Protein AF-0000000083069873 (afdb_homodimer)

Foldseek 3Di:
DPPPPVPPPPPPPPPPPPCVVVPPPQDDDAAEDEDAAQAKDKDKDFDPDQFFAKKFKWWDQPHDIDGAWIAHGPPSDIGGDPPNPDPQWDWDDDGTMIMIMGGRDDQSPFGKMWMWGDDPNDTRIYIYGYGHDHPPPD/DPPPPVPPPPPPPPPPPPCVVVPPPQDDDAAEDEDAAQAKDKDKDFAPDQFFAKKFKWWDQPHDIGGAWIAHGPPSDIGGDPPNPDPQWDWDDDGTMIMIMGGRDDQSPFGKMWMWGDDPNDTRIYIYGYGHDHPPPD

Radius of gyration: 26.71 Å; Cα contacts (8 Å, |Δi|>4): 578; chains: 2; bounding box: 130×57×74 Å

Secondary structure (DSSP, 8-state):
------------------------TTEEEPEEEEE-TT--EEEEEE--SSS---EEEEEEETTEEEEEEEEETTTTEEEEPTT--STTEEEEE-SSEEEEEE-S--GGG-EEEEEEEEETTEEEEEEEEEEE------/------------------------TTEEEPEEEEE-TT--EEEEEE--SSS---EEEEEEETTEEEEEEEEETTTTEEEEPTT--STTEEEEE-SSEEEEEESS--GGG-EEEEEEEEETTEEEEEEEEEEE------

Sequence (276 aa):
SINLHWKLKKALLLFGLCVSGWISASVSQTQTVKVQPGENVMLQCSNRSSYQTYSFWSRLNKTQSSCISSLYDSENNVLFCDGFENDKYEVKTNISTIFLTINKVDVSDSGLYFCGIHVAGHAILTAIDLIVEGKDLSSINLHWKLKKALLLFGLCVSGWISASVSQTQTVKVQPGENVMLQCSNRSSYQTYSFWSRLNKTQSSCISSLYDSENNVLFCDGFENDKYEVKTNISTIFLTINKVDVSDSGLYFCGIHVAGHAILTAIDLIVEGKDLS

Organism: Echeneis naucrates (NCBI:txid173247)

Solvent-accessible surface area (backbone atoms only — not comparable to full-atom values): 15675 Å² total; per-residue (Å²): 139,81,80,74,79,74,79,77,78,77,76,78,72,75,73,71,75,70,71,72,64,74,74,57,90,47,55,35,69,48,43,78,47,78,46,45,59,61,40,68,46,76,47,79,36,78,46,92,46,99,52,60,44,44,31,36,37,33,36,34,42,92,50,37,22,34,30,36,34,19,34,45,39,92,60,81,43,72,47,56,28,87,94,38,76,49,89,42,48,46,76,50,69,56,67,52,37,41,36,42,34,38,47,51,33,41,60,85,67,28,31,41,33,33,37,34,37,54,51,96,83,30,63,42,51,39,44,35,39,36,44,38,54,66,78,74,76,121,136,84,82,71,82,75,80,78,77,75,74,78,76,74,73,71,76,69,72,71,65,72,74,56,89,49,57,36,70,50,44,79,47,77,48,46,59,61,39,67,46,76,47,78,36,79,44,92,46,100,52,60,44,45,30,34,37,32,37,34,43,92,50,37,22,33,32,37,34,18,34,46,40,92,60,82,42,72,46,58,28,87,92,39,76,49,88,43,50,46,77,49,70,55,64,53,36,41,35,42,34,37,46,51,35,42,57,83,68,29,30,40,34,35,36,35,39,54,51,96,84,31,63,42,50,39,44,35,38,36,44,38,54,66,78,73,77,123

Nearest PDB structures (foldseek):
  3bdb-assembly2_C  TM=7.969E-01  e=2.959E-08  unclassified
  2qte-assembly2_D  TM=8.112E-01  e=4.605E-08  unclassified
  2qqq-assembly2_D  TM=8.283E-01  e=8.938E-08  unclassified
  6lhf-assembly1_G  TM=8.455E-01  e=5.341E-06  Gallus gallus
  8dtr-assembly1_A  TM=7.061E-01  e=2.331E-06  Homo sapiens

pLDDT: mean 81.82, std 22.0, range [28.95, 98.69]

InterPro domains:
  IPR003599 Immunoglobulin domain subtype [SM00409] (30-133)
  IPR007110 Immunoglobulin-like domain [PS50835] (25-126)
  IPR013106 Immunoglobulin V-set domain [PF07686] (31-118)
  IPR013783 Immunoglobulin-like fold [G3DSA:2.60.40.10] (27-131)
  IPR036179 Immunoglobulin-like domain superfamily [SSF48726] (28-132)
  IPR052051 T cell receptor complex component [PTHR19433] (25-117)

Structure (mmCIF, N/CA/C/O backbone):
data_AF-0000000083069873-model_v1
#
loop_
_entity.id
_entity.type
_entity.pdbx_description
1 polymer 'Ig-like domain-containing protein'
#
loop_
_atom_site.group_PDB
_atom_site.id
_atom_site.type_symbol
_atom_site.label_atom_id
_atom_site.label_alt_id
_atom_site.label_comp_id
_atom_site.label_asym_id
_atom_site.label_entity_id
_atom_site.label_seq_id
_atom_site.pdbx_PDB_ins_code
_atom_site.Cartn_x
_atom_site.Cartn_y
_atom_site.Cartn_z
_atom_site.occupancy
_atom_site.B_iso_or_equiv
_atom_site.auth_seq_id
_atom_site.auth_comp_id
_atom_site.auth_asym_id
_atom_site.auth_atom_id
_atom_site.pdbx_PDB_model_num
ATOM 1 N N . SER A 1 1 ? 64.812 -27.406 -38.469 1 28.95 1 SER A N 1
ATOM 2 C CA . SER A 1 1 ? 64.688 -27.5 -37.031 1 28.95 1 SER A CA 1
ATOM 3 C C . SER A 1 1 ? 63.688 -26.453 -36.5 1 28.95 1 SER A C 1
ATOM 5 O O . SER A 1 1 ? 64 -25.266 -36.438 1 28.95 1 SER A O 1
ATOM 7 N N . ILE A 1 2 ? 62.312 -26.578 -36.875 1 33.28 2 ILE A N 1
ATOM 8 C CA . ILE A 1 2 ? 61 -25.969 -37 1 33.28 2 ILE A CA 1
ATOM 9 C C . ILE A 1 2 ? 60.344 -25.859 -35.625 1 33.28 2 ILE A C 1
ATOM 11 O O . ILE A 1 2 ? 59.562 -26.734 -35.219 1 33.28 2 ILE A O 1
ATOM 15 N N . ASN A 1 3 ? 61.188 -25.797 -34.5 1 34.44 3 ASN A N 1
ATOM 16 C CA . ASN A 1 3 ? 60.562 -25.875 -33.219 1 34.44 3 ASN A CA 1
ATOM 17 C C . ASN A 1 3 ? 59.531 -24.75 -33.031 1 34.44 3 ASN A C 1
ATOM 19 O O . ASN A 1 3 ? 59.906 -23.578 -32.938 1 34.44 3 ASN A O 1
ATOM 23 N N . LEU A 1 4 ? 58.312 -24.828 -33.656 1 33.09 4 LEU A N 1
ATOM 24 C CA . LEU A 1 4 ? 57 -24.188 -33.656 1 33.09 4 LEU A CA 1
ATOM 25 C C . LEU A 1 4 ? 56.438 -24.141 -32.219 1 33.09 4 LEU A C 1
ATOM 27 O O . LEU A 1 4 ? 55.906 -25.141 -31.75 1 33.09 4 LEU A O 1
ATOM 31 N N . HIS A 1 5 ? 57.312 -24.016 -31.172 1 35 5 HIS A N 1
ATOM 32 C CA . HIS A 1 5 ? 56.719 -23.812 -29.844 1 35 5 HIS A CA 1
ATOM 33 C C . HIS A 1 5 ? 55.625 -22.766 -29.875 1 35 5 HIS A C 1
ATOM 35 O O . HIS A 1 5 ? 55.844 -21.625 -30.266 1 35 5 HIS A O 1
ATOM 41 N N . TRP A 1 6 ? 54.344 -23.188 -30.234 1 31.41 6 TRP A N 1
ATOM 42 C CA . TRP A 1 6 ? 53 -22.672 -30.203 1 31.41 6 TRP A CA 1
ATOM 43 C C . TRP A 1 6 ? 52.656 -22.094 -28.828 1 31.41 6 TRP A C 1
ATOM 45 O O . TRP A 1 6 ? 52.562 -22.844 -27.844 1 31.41 6 TRP A O 1
ATOM 55 N N . LYS A 1 7 ? 53.375 -21.156 -28.25 1 34.03 7 LYS A N 1
ATOM 56 C CA . LYS A 1 7 ? 52.938 -20.5 -27.016 1 34.03 7 LYS A CA 1
ATOM 57 C C . LYS A 1 7 ? 51.469 -20.094 -27.109 1 34.03 7 LYS A C 1
ATOM 59 O O . LYS A 1 7 ? 51.094 -19.281 -27.969 1 34.03 7 LYS A O 1
ATOM 64 N N . LEU A 1 8 ? 50.469 -21 -26.766 1 34.12 8 LEU A N 1
ATOM 65 C CA . LEU A 1 8 ? 49.062 -20.797 -26.5 1 34.12 8 LEU A CA 1
ATOM 66 C C . LEU A 1 8 ? 48.844 -19.688 -25.484 1 34.12 8 LEU A C 1
ATOM 68 O O . LEU A 1 8 ? 49.344 -19.766 -24.359 1 34.12 8 LEU A O 1
ATOM 72 N N . LYS A 1 9 ? 48.781 -18.406 -25.85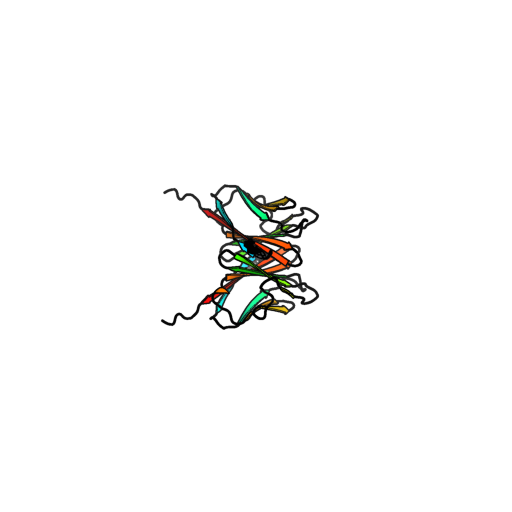9 1 37.69 9 LYS A N 1
ATOM 73 C CA . LYS A 1 9 ? 48.219 -17.328 -25.078 1 37.69 9 LYS A CA 1
ATOM 74 C C . LYS A 1 9 ? 46.875 -17.734 -24.469 1 37.69 9 LYS A C 1
ATOM 76 O O . LYS A 1 9 ? 45.969 -18.141 -25.188 1 37.69 9 LYS A O 1
ATOM 81 N N . LYS A 1 10 ? 46.75 -18.297 -23.203 1 38.03 10 LYS A N 1
ATOM 82 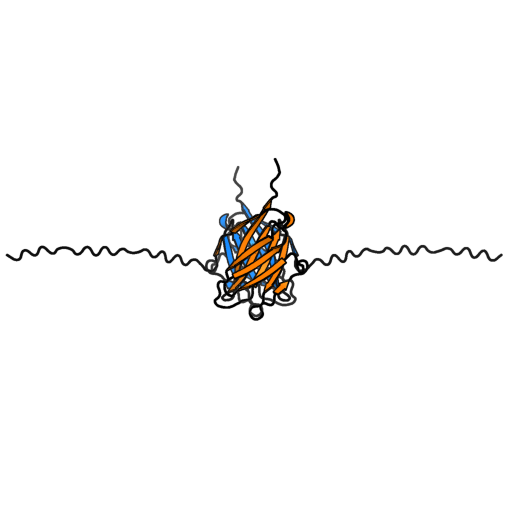C CA . LYS A 1 10 ? 45.562 -18.453 -22.391 1 38.03 10 LYS A CA 1
ATOM 83 C C . LYS A 1 10 ? 44.781 -17.141 -22.297 1 38.03 10 LYS A C 1
ATOM 85 O O . LYS A 1 10 ? 45.312 -16.141 -21.797 1 38.03 10 LYS A O 1
ATOM 90 N N . ALA A 1 11 ? 44.031 -16.672 -23.312 1 41 11 ALA A N 1
ATOM 91 C CA . ALA A 1 11 ? 43 -15.648 -23.141 1 41 11 ALA A CA 1
ATOM 92 C C . ALA A 1 11 ? 42.125 -15.953 -21.922 1 41 11 ALA A C 1
ATOM 94 O O . ALA A 1 11 ? 41.438 -16.969 -21.891 1 41 11 ALA A O 1
ATOM 95 N N . LEU A 1 12 ? 42.594 -15.672 -20.688 1 40.41 12 LEU A N 1
ATOM 96 C CA . LEU A 1 12 ? 41.719 -15.617 -19.531 1 40.41 12 LEU A CA 1
ATOM 97 C C . LEU A 1 12 ? 40.438 -14.82 -19.859 1 40.41 12 LEU A C 1
ATOM 99 O O . LEU A 1 12 ? 40.5 -13.602 -20.062 1 40.41 12 LEU A O 1
ATOM 103 N N . LEU A 1 13 ? 39.531 -15.398 -20.688 1 41.25 13 LEU A N 1
ATOM 104 C CA . LEU A 1 13 ? 38.188 -14.844 -20.781 1 41.25 13 LEU A CA 1
ATOM 105 C C . LEU A 1 13 ? 37.594 -14.656 -19.391 1 41.25 13 LEU A C 1
ATOM 107 O O . LEU A 1 13 ? 37.312 -15.633 -18.688 1 41.25 13 LEU A O 1
ATOM 111 N N . LEU A 1 14 ? 38.031 -13.664 -18.656 1 43.22 14 LEU A N 1
ATOM 112 C CA . LEU A 1 14 ? 37.25 -13.211 -17.516 1 43.22 14 LEU A CA 1
ATOM 113 C C . LEU A 1 14 ? 35.781 -13.062 -17.875 1 43.22 14 LEU A C 1
ATOM 115 O O . LEU A 1 14 ? 35.406 -12.188 -18.656 1 43.22 14 LEU A O 1
ATOM 119 N N . PHE A 1 15 ? 35.031 -14.211 -18.031 1 44.41 15 PHE A N 1
ATOM 120 C CA . PHE A 1 15 ? 33.594 -14.164 -18 1 44.41 15 PHE A CA 1
ATOM 121 C C . PHE A 1 15 ? 33.094 -13.312 -16.828 1 44.41 15 PHE A C 1
ATOM 123 O O . PHE A 1 15 ? 33.156 -13.727 -15.672 1 44.41 15 PHE A O 1
ATOM 130 N N . GLY A 1 16 ? 33.375 -12.031 -16.875 1 44.34 16 GLY A N 1
ATOM 131 C CA . GLY A 1 16 ? 32.594 -11.211 -15.961 1 44.34 16 GLY A CA 1
ATOM 132 C C . GLY A 1 16 ? 31.125 -11.586 -15.93 1 44.34 16 GLY A C 1
ATOM 133 O O . GLY A 1 16 ? 30.438 -11.492 -16.953 1 44.34 16 GLY A O 1
ATOM 134 N N . LEU A 1 17 ? 30.734 -12.625 -15.156 1 45.62 17 LEU A N 1
ATOM 135 C CA . LEU A 1 17 ? 29.328 -12.828 -14.805 1 45.62 17 LEU A CA 1
ATOM 136 C C . LEU A 1 17 ? 28.641 -11.5 -14.516 1 45.62 17 LEU A C 1
ATOM 138 O O . LEU A 1 17 ? 28.812 -10.93 -13.438 1 45.62 17 LEU A O 1
ATOM 142 N N . CYS A 1 18 ? 28.562 -10.594 -15.469 1 44.66 18 CYS A N 1
ATOM 143 C CA . CYS A 1 18 ? 27.578 -9.523 -15.289 1 44.66 18 CYS A CA 1
ATOM 144 C C . CYS A 1 18 ? 26.266 -10.078 -14.742 1 44.66 18 CYS A C 1
ATOM 146 O O . CYS A 1 18 ? 25.547 -10.773 -15.453 1 44.66 18 CYS A O 1
ATOM 148 N N . VAL A 1 19 ? 26.281 -10.625 -13.539 1 42.22 19 VAL A N 1
ATOM 149 C CA . VAL A 1 19 ? 24.969 -10.719 -12.914 1 42.22 19 VAL A CA 1
ATOM 150 C C . VAL A 1 19 ? 24.109 -9.523 -13.328 1 42.22 19 VAL A C 1
ATOM 152 O O . VAL A 1 19 ? 24.359 -8.391 -12.891 1 42.22 19 VAL A O 1
ATOM 155 N N . SER A 1 20 ? 23.922 -9.273 -14.641 1 41.25 20 SER A N 1
ATOM 156 C CA . SER A 1 20 ? 22.781 -8.406 -14.938 1 41.25 20 SER A CA 1
ATOM 157 C C . SER A 1 20 ? 21.672 -8.602 -13.922 1 41.25 20 SER A C 1
ATOM 159 O O . SER A 1 20 ? 20.906 -9.57 -14 1 41.25 20 SER A O 1
ATOM 161 N N . GLY A 1 21 ? 21.938 -8.508 -12.664 1 40 21 GLY A N 1
ATOM 162 C CA . GLY A 1 21 ? 20.828 -8.453 -11.734 1 40 21 GLY A CA 1
ATOM 163 C C . GLY A 1 21 ? 19.672 -7.609 -12.242 1 40 21 GLY A C 1
ATOM 164 O O . GLY A 1 21 ? 19.781 -6.383 -12.32 1 40 21 GLY A O 1
ATOM 165 N N . TRP A 1 22 ? 18.984 -7.945 -13.258 1 41.69 22 TRP A N 1
ATOM 166 C CA . TRP A 1 22 ? 17.719 -7.27 -13.547 1 41.69 22 TRP A CA 1
ATOM 167 C C . TRP A 1 22 ? 17.047 -6.82 -12.258 1 41.69 22 TRP A C 1
ATOM 169 O O . TRP A 1 22 ? 16.625 -7.652 -11.453 1 41.69 22 TRP A O 1
ATOM 179 N N . ILE A 1 23 ? 17.625 -5.867 -11.438 1 47.44 23 ILE A N 1
ATOM 180 C CA . ILE A 1 23 ? 16.828 -5.297 -10.359 1 47.44 23 ILE A CA 1
ATOM 181 C C . ILE A 1 23 ? 15.391 -5.09 -10.828 1 47.44 23 ILE A C 1
ATOM 183 O O . ILE A 1 23 ? 15.141 -4.344 -11.781 1 47.44 23 ILE A O 1
ATOM 187 N N . SER A 1 24 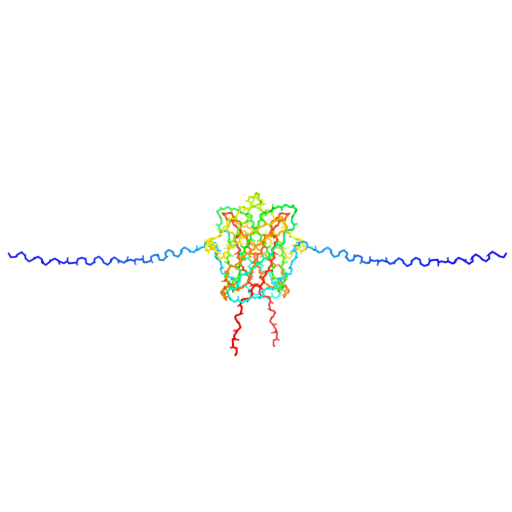? 14.516 -6.066 -10.789 1 56.19 24 SER A N 1
ATOM 188 C CA . SER A 1 24 ? 13.094 -6.035 -11.133 1 56.19 24 SER A CA 1
ATOM 189 C C . SER A 1 24 ? 12.43 -4.766 -10.609 1 56.19 24 SER A C 1
ATOM 191 O O . SER A 1 24 ? 12.516 -4.461 -9.414 1 56.19 24 SER A O 1
ATOM 193 N N . ALA A 1 25 ? 12.305 -3.678 -11.398 1 62.66 25 ALA A N 1
ATOM 194 C CA . ALA A 1 25 ? 11.656 -2.387 -11.18 1 62.66 25 ALA A CA 1
ATOM 195 C C . ALA A 1 25 ? 10.391 -2.539 -10.344 1 62.66 25 ALA A C 1
ATOM 197 O O . ALA A 1 25 ? 9.906 -1.566 -9.758 1 62.66 25 ALA A O 1
ATOM 198 N N . SER A 1 26 ? 10.023 -3.816 -9.938 1 80.38 26 SER A N 1
ATOM 199 C CA . SER A 1 26 ? 8.727 -4.027 -9.297 1 80.38 26 SER A CA 1
ATOM 200 C C . SER A 1 26 ? 8.906 -4.414 -7.828 1 80.38 26 SER A C 1
ATOM 202 O O . SER A 1 26 ? 7.93 -4.746 -7.148 1 80.38 26 SER A O 1
ATOM 204 N N . VAL A 1 27 ? 10.375 -4.277 -7.34 1 84.38 27 VAL A N 1
ATOM 205 C CA . VAL A 1 27 ? 10.641 -4.656 -5.957 1 84.38 27 VAL A CA 1
ATOM 206 C C . VAL A 1 27 ? 11.383 -3.527 -5.25 1 84.38 27 VAL A C 1
ATOM 208 O O . VAL A 1 27 ? 12.25 -2.875 -5.844 1 84.38 27 VAL A O 1
ATOM 211 N N . SER A 1 28 ? 11.008 -3.188 -4.094 1 89.44 28 SER A N 1
ATOM 212 C CA . SER A 1 28 ? 11.672 -2.178 -3.275 1 89.44 28 SER A CA 1
ATOM 213 C C . SER A 1 28 ? 11.797 -2.633 -1.824 1 89.44 28 SER A C 1
ATOM 215 O O . SER A 1 28 ? 11.008 -3.463 -1.36 1 89.44 28 SER A O 1
ATOM 217 N N . GLN A 1 29 ? 12.914 -2.168 -1.109 1 93.75 29 GLN A N 1
ATOM 218 C CA . GLN A 1 29 ? 13.102 -2.463 0.307 1 93.75 29 GLN A CA 1
ATOM 219 C C . GLN A 1 29 ? 12.547 -1.343 1.182 1 93.75 29 GLN A C 1
ATOM 221 O O . GLN A 1 29 ? 12.719 -0.162 0.871 1 93.75 29 GLN A O 1
ATOM 226 N N . THR A 1 30 ? 11.992 -1.795 2.318 1 95.19 30 THR A N 1
ATOM 227 C CA . THR A 1 30 ? 11.43 -0.822 3.246 1 95.19 30 THR A CA 1
ATOM 228 C C . THR A 1 30 ? 12.531 0.011 3.895 1 95.19 30 THR A C 1
ATOM 230 O O . THR A 1 30 ? 13.555 -0.526 4.312 1 95.19 30 THR A O 1
ATOM 233 N N . GLN A 1 31 ? 12.359 1.314 3.908 1 96.19 31 GLN A N 1
ATOM 234 C CA . GLN A 1 31 ? 13.242 2.209 4.648 1 96.19 31 GLN A CA 1
ATOM 235 C C . GLN A 1 31 ? 12.688 2.492 6.043 1 96.19 31 GLN A C 1
ATOM 237 O O . GLN A 1 31 ? 11.477 2.467 6.254 1 96.19 31 GLN A O 1
ATOM 242 N N . THR A 1 32 ? 13.594 2.684 7.043 1 97.62 32 THR A N 1
ATOM 243 C CA . THR A 1 32 ? 13.188 3.074 8.383 1 97.62 32 THR A CA 1
ATOM 244 C C . THR A 1 32 ? 13.672 4.484 8.711 1 97.62 32 THR A C 1
ATOM 246 O O . THR A 1 32 ? 14.828 4.82 8.461 1 97.62 32 THR A O 1
ATOM 249 N N . VAL A 1 33 ? 12.805 5.277 9.195 1 98.25 33 VAL A N 1
ATOM 250 C CA . VAL A 1 33 ? 13.109 6.641 9.625 1 98.25 33 VAL A CA 1
ATOM 251 C C . VAL A 1 33 ? 12.734 6.812 11.094 1 98.25 33 VAL A C 1
ATOM 253 O O . VAL A 1 33 ? 11.586 6.555 11.484 1 98.25 33 VAL A O 1
ATOM 256 N N . LYS A 1 34 ? 13.594 7.18 11.93 1 98.12 34 LYS A N 1
ATOM 257 C CA . LYS A 1 34 ? 13.367 7.414 13.352 1 98.12 34 LYS A CA 1
ATOM 258 C C . LYS A 1 34 ? 13.492 8.891 13.695 1 98.12 34 LYS A C 1
ATOM 260 O O . LYS A 1 34 ? 14.461 9.547 13.312 1 98.12 34 LYS A O 1
ATOM 265 N N . VAL A 1 35 ? 12.531 9.398 14.422 1 98.19 35 VAL A N 1
ATOM 266 C CA . VAL A 1 35 ? 12.539 10.805 14.797 1 98.19 35 VAL A CA 1
ATOM 267 C C . VAL A 1 35 ? 11.977 10.969 16.203 1 98.19 35 VAL A C 1
ATOM 269 O O . VAL A 1 35 ? 11.469 10.016 16.797 1 98.19 35 VAL A O 1
ATOM 272 N N . GLN A 1 36 ? 12.016 12.188 16.734 1 97.62 36 GLN A N 1
ATOM 273 C CA . GLN A 1 36 ? 11.453 12.523 18.031 1 97.62 36 GLN A CA 1
ATOM 274 C C . GLN A 1 36 ? 10.172 13.352 17.891 1 97.62 36 GLN A C 1
ATOM 276 O O . GLN A 1 36 ? 10 14.055 16.891 1 97.62 36 GLN A O 1
ATOM 281 N N . PRO A 1 37 ? 9.289 13.203 18.875 1 97.75 37 PRO A N 1
ATOM 282 C CA . PRO A 1 37 ? 8.102 14.055 18.828 1 97.75 37 PRO A CA 1
ATOM 283 C C . PRO A 1 37 ? 8.438 15.531 18.688 1 97.75 37 PRO A C 1
ATOM 285 O O . PRO A 1 37 ? 9.406 16.016 19.281 1 97.75 37 PRO A O 1
ATOM 288 N N . GLY A 1 38 ? 7.656 16.25 17.891 1 97.81 38 GLY A N 1
ATOM 289 C CA . GLY A 1 38 ? 7.848 17.672 17.719 1 97.81 38 GLY A CA 1
ATOM 290 C C . GLY A 1 38 ? 8.672 18.016 16.484 1 97.81 38 GLY A C 1
ATOM 291 O O . GLY A 1 38 ? 8.664 19.156 16.016 1 97.81 38 GLY A O 1
ATOM 292 N N . GLU A 1 39 ? 9.383 17.078 15.906 1 97.88 39 GLU A N 1
ATOM 293 C CA . GLU A 1 39 ? 10.211 17.297 14.727 1 97.88 39 GLU A CA 1
ATOM 294 C C . GLU A 1 39 ? 9.367 17.25 13.453 1 97.88 39 GLU A C 1
ATOM 296 O O . GLU A 1 39 ? 8.289 16.656 13.43 1 97.88 39 GLU A O 1
ATOM 301 N N . ASN A 1 40 ? 9.836 18 12.461 1 98.38 40 ASN A N 1
ATOM 302 C CA . ASN A 1 40 ? 9.336 17.812 11.102 1 98.38 40 ASN A CA 1
ATOM 303 C C . ASN A 1 40 ? 10.086 16.688 10.383 1 98.38 40 ASN A C 1
ATOM 305 O O . ASN A 1 40 ? 11.312 16.578 10.5 1 98.38 40 ASN A O 1
ATOM 309 N N . VAL A 1 41 ? 9.398 15.859 9.664 1 98.56 41 VAL A N 1
ATOM 310 C CA . VAL A 1 41 ? 10.055 14.781 8.938 1 98.56 41 VAL A CA 1
ATOM 311 C C . VAL A 1 41 ? 9.617 14.805 7.473 1 98.56 41 VAL A C 1
ATOM 313 O O . VAL A 1 41 ? 8.453 15.07 7.168 1 98.56 41 VAL A O 1
ATOM 316 N N . MET A 1 42 ? 10.531 14.516 6.609 1 98.38 42 MET A N 1
ATOM 317 C CA . MET A 1 42 ? 10.281 14.438 5.172 1 98.38 42 MET A CA 1
ATOM 318 C C . MET A 1 42 ? 10.531 13.023 4.652 1 98.38 42 MET A C 1
ATOM 320 O O . MET A 1 42 ? 11.664 12.539 4.695 1 98.38 42 MET A O 1
ATOM 324 N N . LEU A 1 43 ? 9.484 12.367 4.227 1 98.44 43 LEU A N 1
ATOM 325 C CA . LEU A 1 43 ? 9.594 11.055 3.594 1 98.44 43 LEU A CA 1
ATOM 326 C C . LEU A 1 43 ? 9.758 11.195 2.084 1 98.44 43 LEU A C 1
ATOM 328 O O . LEU A 1 43 ? 9.125 12.047 1.463 1 98.44 43 LEU A O 1
ATOM 332 N N . GLN A 1 44 ? 10.562 10.359 1.515 1 96.06 44 GLN A N 1
ATOM 333 C CA . GLN A 1 44 ? 10.883 10.492 0.096 1 96.06 44 GLN A CA 1
ATOM 334 C C . GLN A 1 44 ? 10.5 9.234 -0.673 1 96.06 44 GLN A C 1
ATOM 336 O O . GLN A 1 44 ? 10.688 8.117 -0.184 1 96.06 44 GLN A O 1
ATOM 341 N N . CYS A 1 45 ? 9.953 9.414 -1.798 1 93.5 45 CYS A N 1
ATOM 342 C CA . CYS A 1 45 ? 9.578 8.383 -2.75 1 93.5 45 CYS A CA 1
ATOM 343 C C . CYS A 1 45 ? 10.18 8.648 -4.121 1 93.5 45 CYS A C 1
ATOM 345 O O . CYS A 1 45 ? 10 9.734 -4.684 1 93.5 45 CYS A O 1
ATOM 347 N N . SER A 1 46 ? 10.953 7.727 -4.648 1 89.88 46 SER A N 1
ATOM 348 C CA . SER A 1 46 ? 11.602 7.922 -5.941 1 89.88 46 SER A CA 1
ATOM 349 C C . SER A 1 46 ? 10.633 7.66 -7.09 1 89.88 46 SER A C 1
ATOM 351 O O . SER A 1 46 ? 9.953 6.629 -7.109 1 89.88 46 SER A O 1
ATOM 353 N N . ASN A 1 47 ? 10.562 8.602 -7.945 1 82.69 47 ASN A N 1
ATOM 354 C CA . ASN A 1 47 ? 9.812 8.414 -9.18 1 82.69 47 ASN A CA 1
ATOM 355 C C . ASN A 1 47 ? 10.609 7.609 -10.203 1 82.69 47 ASN A C 1
ATOM 357 O O . ASN A 1 47 ? 11.719 7.996 -10.57 1 82.69 47 ASN A O 1
ATOM 361 N N . ARG A 1 48 ? 10.133 6.559 -10.633 1 78.19 48 ARG A N 1
ATOM 362 C CA . ARG A 1 48 ? 10.844 5.648 -11.523 1 78.19 48 ARG A CA 1
ATOM 363 C C . ARG A 1 48 ? 10.516 5.941 -12.984 1 78.19 48 ARG A C 1
ATOM 365 O O . ARG A 1 48 ? 10.859 5.16 -13.867 1 78.19 48 ARG A O 1
ATOM 372 N N . SER A 1 49 ? 9.805 7.059 -13.117 1 77.62 49 SER A N 1
ATOM 373 C CA . SER A 1 49 ? 9.453 7.48 -14.469 1 77.62 49 SER A CA 1
ATOM 374 C C . SER A 1 49 ? 10.211 8.742 -14.867 1 77.62 49 SER A C 1
ATOM 376 O O . SER A 1 49 ? 10.766 9.438 -14.008 1 77.62 49 SER A O 1
ATOM 378 N N . SER A 1 50 ? 10.375 8.977 -16.188 1 78.81 50 SER A N 1
ATOM 379 C CA . SER A 1 50 ? 11.039 10.164 -16.719 1 78.81 50 SER A CA 1
ATOM 380 C C . SER A 1 50 ? 10.109 11.375 -16.688 1 78.81 50 SER A C 1
ATOM 382 O O . SER A 1 50 ? 10.516 12.477 -17.062 1 78.81 50 SER A O 1
ATOM 384 N N . TYR A 1 51 ? 8.891 11.219 -16.344 1 81.25 51 TYR A N 1
ATOM 385 C CA . TYR A 1 51 ? 7.898 12.281 -16.266 1 81.25 51 TYR A CA 1
ATOM 386 C C . TYR A 1 51 ? 7.062 12.148 -14.992 1 81.25 51 TYR A C 1
ATOM 388 O O . TYR A 1 51 ? 7.125 11.125 -14.305 1 81.25 51 TYR A O 1
ATOM 396 N N . GLN A 1 52 ? 6.469 13.195 -14.695 1 82 52 GLN A N 1
ATOM 397 C CA . GLN A 1 52 ? 5.578 13.133 -13.539 1 82 52 GLN A CA 1
ATOM 398 C C . GLN A 1 52 ? 4.379 12.227 -13.82 1 82 52 GLN A C 1
ATOM 400 O O . GLN A 1 52 ? 3.742 12.336 -14.867 1 82 52 GLN A O 1
ATOM 405 N N . THR A 1 53 ? 4.156 11.344 -12.945 1 87.12 53 THR A N 1
ATOM 406 C CA . THR A 1 53 ? 3.047 10.406 -13.102 1 87.12 53 THR A CA 1
ATOM 407 C C . THR A 1 53 ? 2.137 10.43 -11.883 1 87.12 53 THR A C 1
ATOM 409 O O . THR A 1 53 ? 2.5 10.984 -10.844 1 87.12 53 THR A O 1
ATOM 412 N N . TYR A 1 54 ? 0.988 9.922 -12.078 1 90.69 54 TYR A N 1
ATOM 413 C CA . TYR A 1 54 ? 0.085 9.805 -10.938 1 90.69 54 TYR A CA 1
ATOM 414 C C . TYR A 1 54 ? 0.771 9.102 -9.773 1 90.69 54 TYR A C 1
ATOM 416 O O . TYR A 1 54 ? 1.441 8.078 -9.961 1 90.69 54 TYR A O 1
ATOM 424 N N . SER A 1 55 ? 0.649 9.672 -8.648 1 94.5 55 SER A N 1
ATOM 425 C CA . SER A 1 55 ? 1.238 9.094 -7.441 1 94.5 55 SER A CA 1
ATOM 426 C C . SER A 1 55 ? 0.361 9.344 -6.223 1 94.5 55 SER A C 1
ATOM 428 O O . SER A 1 55 ? -0.57 10.148 -6.273 1 94.5 55 SER A O 1
ATOM 430 N N . PHE A 1 56 ? 0.613 8.586 -5.156 1 96.25 56 PHE A N 1
ATOM 431 C CA . PHE A 1 56 ? -0.197 8.75 -3.957 1 96.25 56 PHE A CA 1
ATOM 432 C C . PHE A 1 56 ? 0.592 8.359 -2.713 1 96.25 56 PHE A C 1
ATOM 434 O O . PHE A 1 56 ? 1.589 7.641 -2.805 1 96.25 56 PHE A O 1
ATOM 441 N N . TRP A 1 57 ? 0.214 8.914 -1.598 1 97.56 57 TRP A N 1
ATOM 442 C CA . TRP A 1 57 ? 0.705 8.523 -0.28 1 97.56 57 TRP A CA 1
ATOM 443 C C . TRP A 1 57 ? -0.412 7.914 0.559 1 97.56 57 TRP A C 1
ATOM 445 O O . TRP A 1 57 ? -1.544 8.406 0.549 1 97.56 57 TRP A O 1
ATOM 455 N N . SER A 1 58 ? -0.123 6.863 1.249 1 98.12 58 SER A N 1
ATOM 456 C CA . SER A 1 58 ? -1.021 6.215 2.201 1 98.12 58 SER A CA 1
ATOM 457 C C . SER A 1 58 ? -0.272 5.773 3.453 1 98.12 58 SER A C 1
ATOM 459 O O . SER A 1 58 ? 0.96 5.734 3.467 1 98.12 58 SER A O 1
ATOM 461 N N . ARG A 1 59 ? -1.009 5.465 4.469 1 98 59 ARG A N 1
ATOM 462 C CA . ARG A 1 59 ? -0.363 5.023 5.699 1 98 59 ARG A CA 1
ATOM 463 C C . ARG A 1 59 ? -1.132 3.871 6.336 1 98 59 ARG A C 1
ATOM 465 O O . ARG A 1 59 ? -2.355 3.787 6.207 1 98 59 ARG A O 1
ATOM 472 N N . LEU A 1 60 ? -0.446 2.955 6.895 1 97.69 60 LEU A N 1
ATOM 473 C CA . LEU A 1 60 ? -0.968 1.901 7.758 1 97.69 60 LEU A CA 1
ATOM 474 C C . LEU A 1 60 ? -0.49 2.086 9.195 1 97.69 60 LEU A C 1
ATOM 476 O O . LEU A 1 60 ? 0.7 1.941 9.477 1 97.69 60 LEU A O 1
ATOM 480 N N . ASN A 1 61 ? -1.348 2.469 9.984 1 95.5 61 ASN A N 1
ATOM 481 C CA . ASN A 1 61 ? -1.078 2.586 11.414 1 95.5 61 ASN A CA 1
ATOM 482 C C . ASN A 1 61 ? -1.725 1.448 12.203 1 95.5 61 ASN A C 1
ATOM 484 O O . ASN A 1 61 ? -2.949 1.392 12.328 1 95.5 61 ASN A O 1
ATOM 488 N N . LYS A 1 62 ? -0.8 0.58 12.719 1 91.94 62 LYS A N 1
ATOM 489 C CA . LYS A 1 62 ? -1.301 -0.648 13.328 1 91.94 62 LYS A CA 1
ATOM 490 C C . LYS A 1 62 ? -2.158 -1.44 12.352 1 91.94 62 LYS A C 1
ATOM 492 O O . LYS A 1 62 ? -1.649 -1.966 11.352 1 91.94 62 LYS A O 1
ATOM 497 N N . THR A 1 63 ? -3.566 -1.281 12.469 1 93.81 63 THR A N 1
ATOM 498 C CA . THR A 1 63 ? -4.414 -2.092 11.602 1 93.81 63 THR A CA 1
ATOM 499 C C . THR A 1 63 ? -5.234 -1.209 10.664 1 93.81 63 THR A C 1
ATOM 501 O O . THR A 1 63 ? -6.035 -1.71 9.875 1 93.81 63 THR A O 1
ATOM 504 N N . GLN A 1 64 ? -4.98 0.07 10.734 1 94.94 64 GLN A N 1
ATOM 505 C CA . GLN A 1 64 ? -5.82 0.989 9.977 1 94.94 64 GLN A CA 1
ATOM 506 C C . GLN A 1 64 ? -5.062 1.575 8.789 1 94.94 64 GLN A C 1
ATOM 508 O O . GLN A 1 64 ? -4 2.174 8.961 1 94.94 64 GLN A O 1
ATOM 513 N N . SER A 1 65 ? -5.613 1.369 7.617 1 95.88 65 SER A N 1
ATOM 514 C CA . SER A 1 65 ? -5.086 2.002 6.414 1 95.88 65 SER A CA 1
ATOM 515 C C . SER A 1 65 ? -5.809 3.311 6.113 1 95.88 65 SER A C 1
ATOM 517 O O . SER A 1 65 ? -7.035 3.387 6.219 1 95.88 65 SER A O 1
ATOM 519 N N . SER A 1 66 ? -5.043 4.34 5.738 1 96.69 66 SER A N 1
ATOM 520 C CA . SER A 1 66 ? -5.605 5.641 5.402 1 96.69 66 SER A CA 1
ATOM 521 C C . SER A 1 66 ? -4.973 6.215 4.141 1 96.69 66 SER A C 1
ATOM 523 O O . SER A 1 66 ? -3.752 6.145 3.967 1 96.69 66 SER A O 1
ATOM 525 N 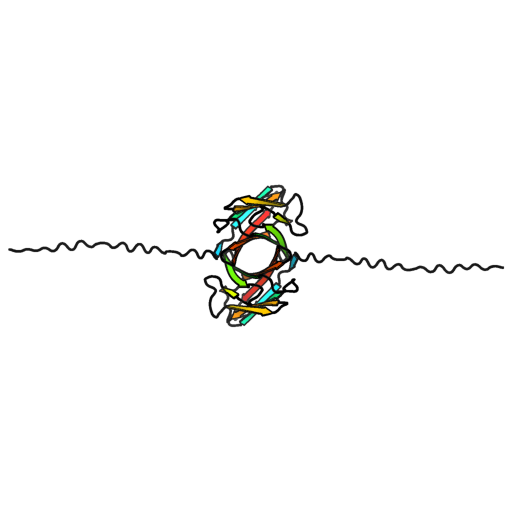N . CYS A 1 67 ? -5.824 6.684 3.283 1 96.62 67 CYS A N 1
ATOM 526 C CA . CYS A 1 67 ? -5.352 7.5 2.17 1 96.62 67 CYS A CA 1
ATOM 527 C C . CYS A 1 67 ? -4.898 8.875 2.654 1 96.62 67 CYS A C 1
ATOM 529 O O . CYS A 1 67 ? -5.59 9.516 3.447 1 96.62 67 CYS A O 1
ATOM 531 N N . ILE A 1 68 ? -3.697 9.328 2.219 1 97.44 68 ILE A N 1
ATOM 532 C CA . ILE A 1 68 ? -3.203 10.633 2.631 1 97.44 68 ILE A CA 1
ATOM 533 C C . ILE A 1 68 ? -3.408 11.641 1.502 1 97.44 68 ILE A C 1
ATOM 535 O O . ILE A 1 68 ? -4.012 12.695 1.706 1 97.44 68 ILE A O 1
ATOM 539 N N . SER A 1 69 ? -2.934 11.289 0.308 1 96.44 69 SER A N 1
ATOM 540 C CA . SER A 1 69 ? -2.982 12.25 -0.792 1 96.44 69 SER A CA 1
ATOM 541 C C . SER A 1 69 ? -2.775 11.562 -2.137 1 96.44 69 SER A C 1
ATOM 543 O O . SER A 1 69 ? -2.307 10.422 -2.189 1 96.44 69 SER A O 1
ATOM 545 N N . SER A 1 70 ? -3.186 12.234 -3.156 1 95.06 70 SER A N 1
ATOM 546 C CA . SER A 1 70 ? -2.906 11.883 -4.547 1 95.06 70 SER A CA 1
ATOM 547 C C . SER A 1 70 ? -2.316 13.062 -5.309 1 95.06 70 SER A C 1
ATOM 549 O O . SER A 1 70 ? -2.66 14.219 -5.039 1 95.06 70 SER A O 1
ATOM 551 N N . LEU A 1 71 ? -1.373 12.711 -6.105 1 92.81 71 LEU A N 1
ATOM 552 C CA . LEU A 1 71 ? -0.717 13.711 -6.938 1 92.81 71 LEU A CA 1
ATOM 553 C C . LEU A 1 71 ? -0.934 13.422 -8.422 1 92.81 71 LEU A C 1
ATOM 555 O O . LEU A 1 71 ? -0.611 12.328 -8.891 1 92.81 71 LEU A O 1
ATOM 559 N N . TYR A 1 72 ? -1.498 14.43 -9.055 1 85.62 72 TYR A N 1
ATOM 560 C CA . TYR A 1 72 ? -1.745 14.273 -10.484 1 85.62 72 TYR A CA 1
ATOM 561 C C . TYR A 1 72 ? -0.629 14.906 -11.305 1 85.62 72 TYR A C 1
ATOM 563 O O . TYR A 1 72 ? 0.036 15.836 -10.836 1 85.62 72 TYR A O 1
ATOM 571 N N . ASP A 1 73 ? -0.004 14.172 -12.352 1 69.94 73 ASP A N 1
ATOM 572 C CA . ASP A 1 73 ? 1.153 14.422 -13.203 1 69.94 73 ASP A CA 1
ATOM 573 C C . ASP A 1 73 ? 1.286 15.906 -13.523 1 69.94 73 ASP A C 1
ATOM 575 O O . ASP A 1 73 ? 2.322 16.516 -13.25 1 69.94 73 ASP A O 1
ATOM 579 N N . SER A 1 74 ? 0.41 16.5 -14.234 1 60.66 74 SER A N 1
ATOM 580 C CA . SER A 1 74 ? 0.698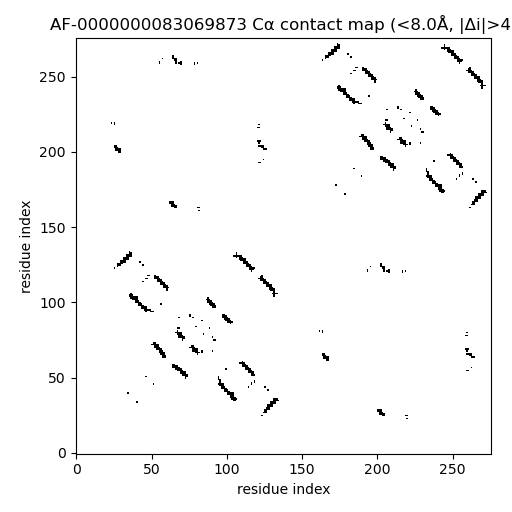 17.719 -14.977 1 60.66 74 SER A CA 1
ATOM 581 C C . SER A 1 74 ? 0.563 18.953 -14.078 1 60.66 74 SER A C 1
ATOM 583 O O . SER A 1 74 ? 1.104 20.016 -14.391 1 60.66 74 SER A O 1
ATOM 585 N N . GLU A 1 75 ? 0.131 18.766 -12.945 1 61.53 75 GLU A N 1
ATOM 586 C CA . GLU A 1 75 ? -0.281 20.031 -12.352 1 61.53 75 GLU A CA 1
ATOM 587 C C . GLU A 1 75 ? 0.271 20.188 -10.938 1 61.53 75 GLU A C 1
ATOM 589 O O . GLU A 1 75 ? 0.01 21.188 -10.273 1 61.53 75 GLU A O 1
ATOM 594 N N . ASN A 1 76 ? 1.248 19.359 -10.625 1 69.44 76 ASN A N 1
ATOM 595 C CA . ASN A 1 76 ? 1.64 19.438 -9.219 1 69.44 76 ASN A CA 1
ATOM 596 C C . ASN A 1 76 ? 0.435 19.672 -8.312 1 69.44 76 ASN A C 1
ATOM 598 O O . ASN A 1 76 ? 0.521 20.422 -7.344 1 69.44 76 ASN A O 1
ATOM 602 N N . ASN A 1 77 ? -0.699 19.219 -8.852 1 85.69 77 ASN A N 1
ATOM 603 C CA . ASN A 1 77 ? -1.927 19.344 -8.07 1 85.69 77 ASN A CA 1
ATOM 604 C C . ASN A 1 77 ? -2.062 18.203 -7.062 1 85.69 77 ASN A C 1
ATOM 606 O O . ASN A 1 77 ? -2.129 17.031 -7.445 1 85.69 77 ASN A O 1
ATOM 610 N N . VAL A 1 78 ? -2.021 18.594 -5.859 1 91.81 78 VAL A N 1
ATOM 611 C CA . VAL A 1 78 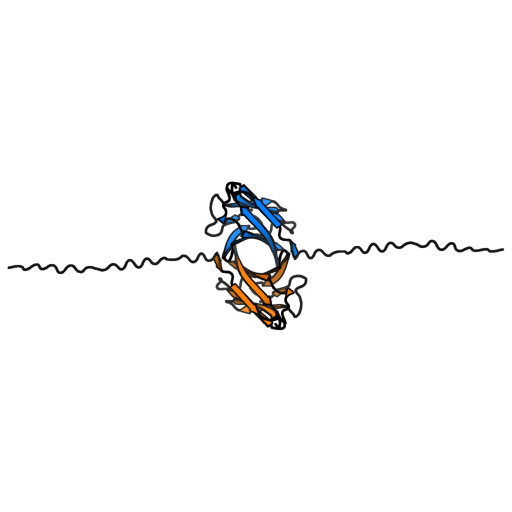? -2.133 17.625 -4.777 1 91.81 78 VAL A CA 1
ATOM 612 C C . VAL A 1 78 ? -3.566 17.594 -4.254 1 91.81 78 VAL A C 1
ATOM 614 O O . VAL A 1 78 ? -4.152 18.641 -3.969 1 91.81 78 VAL A O 1
ATOM 617 N N . LEU A 1 79 ? -4.18 16.469 -4.273 1 93.5 79 LEU A N 1
ATOM 618 C CA . LEU A 1 79 ? -5.473 16.234 -3.631 1 93.5 79 LEU A CA 1
ATOM 619 C C . LEU A 1 79 ? -5.305 15.461 -2.328 1 93.5 79 LEU A C 1
ATOM 621 O O . LEU A 1 79 ? -4.879 14.305 -2.34 1 93.5 79 LEU A O 1
ATOM 625 N N . PHE A 1 80 ? -5.621 16.078 -1.243 1 95 80 PHE A N 1
ATOM 626 C CA . PHE A 1 80 ? -5.531 15.398 0.046 1 95 80 PHE A CA 1
ATOM 627 C C . PHE A 1 80 ? -6.812 14.633 0.35 1 95 80 PHE A C 1
ATOM 629 O O . PHE A 1 80 ? -7.906 15.086 -0.004 1 95 80 PHE A O 1
ATOM 636 N N . CYS A 1 81 ? -6.637 13.539 0.938 1 95.31 81 CYS A N 1
ATOM 637 C CA . CYS A 1 81 ? -7.781 12.781 1.424 1 95.31 81 CYS A CA 1
ATOM 638 C C . CYS A 1 81 ? -8.383 13.43 2.662 1 95.31 81 CYS A C 1
ATOM 640 O O . CYS A 1 81 ? -7.727 14.227 3.336 1 95.31 81 CYS A O 1
ATOM 642 N N . ASP A 1 82 ? -9.609 13.023 2.914 1 90.12 82 ASP A N 1
ATOM 643 C CA . ASP A 1 82 ? -10.281 13.562 4.094 1 90.12 82 ASP A CA 1
ATOM 644 C C . ASP A 1 82 ? -9.469 13.297 5.359 1 90.12 82 ASP A C 1
ATOM 646 O O . ASP A 1 82 ? -8.984 12.188 5.57 1 90.12 82 ASP A O 1
ATOM 650 N N . GLY A 1 83 ? -9.289 14.289 6.152 1 90.19 83 GLY A N 1
ATOM 651 C CA . GLY A 1 83 ? -8.578 14.156 7.414 1 90.19 83 GLY A CA 1
ATOM 652 C C . GLY A 1 83 ? -7.109 14.531 7.312 1 90.19 83 GLY A C 1
ATOM 653 O O . GLY A 1 83 ? -6.434 14.68 8.336 1 90.19 83 GLY A O 1
ATOM 654 N N . PHE A 1 84 ? -6.727 14.742 6.039 1 94.31 84 PHE A N 1
ATOM 655 C CA . PHE A 1 84 ? -5.309 15.039 5.867 1 94.31 84 PHE A CA 1
ATOM 656 C C . PHE A 1 84 ? -5.109 16.406 5.23 1 94.31 84 PHE A C 1
ATOM 658 O O . PHE A 1 84 ? -3.992 16.766 4.855 1 94.31 84 PHE A O 1
ATOM 665 N N . GLU A 1 85 ? -6.25 17.062 5.125 1 88.44 85 GLU A N 1
ATOM 666 C CA . GLU A 1 85 ? -6.211 18.422 4.586 1 88.44 85 GLU A CA 1
ATOM 667 C C . GLU A 1 85 ? -5.914 19.453 5.68 1 88.44 85 GLU A C 1
ATOM 669 O O . GLU A 1 85 ? -6.801 20.188 6.098 1 88.44 85 GLU A O 1
ATOM 674 N N . ASN A 1 86 ? -4.73 19.469 6.121 1 88.31 86 ASN A N 1
ATOM 675 C CA . ASN A 1 86 ? -4.305 20.375 7.18 1 88.31 86 ASN A CA 1
ATOM 676 C C . ASN A 1 86 ? -2.822 20.719 7.066 1 88.31 86 ASN A C 1
ATOM 678 O O . ASN A 1 86 ? -2.168 20.344 6.094 1 88.31 86 ASN A O 1
ATOM 682 N N . ASP A 1 87 ? -2.34 21.531 8.07 1 93 87 ASP A N 1
ATOM 683 C CA . ASP A 1 87 ? -0.978 22.047 7.984 1 93 87 ASP A CA 1
ATOM 684 C C . ASP A 1 87 ? 0.037 20.984 8.422 1 93 87 ASP A C 1
ATOM 686 O O . ASP A 1 87 ? 1.246 21.203 8.32 1 93 87 ASP A O 1
ATOM 690 N N . LYS A 1 88 ? -0.445 19.922 8.836 1 97 88 LYS A N 1
ATOM 691 C CA . LYS A 1 88 ? 0.468 18.906 9.328 1 97 88 LYS A CA 1
ATOM 692 C C . LYS A 1 88 ? 1.141 18.156 8.172 1 97 88 LYS A C 1
ATOM 694 O O . LYS A 1 88 ? 2.289 17.734 8.289 1 97 88 LYS A O 1
ATOM 699 N N . TYR A 1 89 ? 0.349 18.047 7.074 1 97.88 89 TYR A N 1
ATOM 700 C CA . TYR A 1 89 ? 0.873 17.281 5.949 1 97.88 89 TYR A CA 1
ATOM 701 C C . TYR A 1 89 ? 1.103 18.172 4.738 1 97.88 89 TYR A C 1
ATOM 703 O O . TYR A 1 89 ? 0.251 19 4.398 1 97.88 89 TYR A O 1
ATOM 711 N N . GLU A 1 90 ? 2.289 17.953 4.117 1 96.06 90 GLU A N 1
ATOM 712 C CA . GLU A 1 90 ? 2.641 18.656 2.883 1 96.06 90 GLU A CA 1
ATOM 713 C C . GLU A 1 90 ? 3.234 17.688 1.856 1 96.06 90 GLU A C 1
ATOM 715 O O . GLU A 1 90 ? 4.059 16.844 2.199 1 96.06 90 GLU A O 1
ATOM 720 N N . VAL A 1 91 ? 2.752 17.875 0.617 1 95.56 91 VAL A N 1
ATOM 721 C CA . VAL A 1 91 ? 3.328 17.094 -0.468 1 95.56 91 VAL A CA 1
ATOM 722 C C . VAL A 1 91 ? 3.986 18.016 -1.486 1 95.56 91 VAL A C 1
ATOM 724 O O . VAL A 1 91 ? 3.402 19.031 -1.885 1 95.56 91 VAL A O 1
ATOM 727 N N . LYS A 1 92 ? 5.16 17.688 -1.777 1 91.56 92 LYS A N 1
ATOM 728 C CA . LYS A 1 92 ? 5.891 18.359 -2.846 1 91.56 92 LYS A CA 1
ATOM 729 C C . LYS A 1 92 ? 6.547 17.359 -3.785 1 91.56 92 LYS A C 1
ATOM 731 O O . LYS A 1 92 ? 6.781 16.203 -3.406 1 91.56 92 LYS A O 1
ATOM 736 N N . THR A 1 93 ? 6.688 17.734 -5.027 1 89.06 93 THR A N 1
ATOM 737 C CA . THR A 1 93 ? 7.34 16.844 -5.98 1 89.06 93 THR A CA 1
ATOM 738 C C . THR A 1 93 ? 8.336 17.609 -6.844 1 89.06 93 THR A C 1
ATOM 740 O O . THR A 1 93 ? 8.133 18.781 -7.152 1 89.06 93 THR A O 1
ATOM 743 N N . ASN A 1 94 ? 9.32 16.938 -7.07 1 86.19 94 ASN A N 1
ATOM 744 C CA . ASN A 1 94 ? 10.117 17.281 -8.242 1 86.19 94 ASN A CA 1
ATOM 745 C C . ASN A 1 94 ? 10.109 16.156 -9.281 1 86.19 94 ASN A C 1
ATOM 747 O O . ASN A 1 94 ? 9.375 15.18 -9.133 1 86.19 94 ASN A O 1
ATOM 751 N N . ILE A 1 95 ? 10.766 16.219 -10.297 1 78.19 95 ILE A N 1
ATOM 752 C CA . ILE A 1 95 ? 10.641 15.234 -11.375 1 78.19 95 ILE A CA 1
ATOM 753 C C . ILE A 1 95 ? 11.062 13.859 -10.859 1 78.19 95 ILE A C 1
ATOM 755 O O . ILE A 1 95 ? 10.406 12.859 -11.164 1 78.19 95 ILE A O 1
ATOM 759 N N . SER A 1 96 ? 11.961 13.75 -9.945 1 86.88 96 SER A N 1
ATOM 760 C CA . SER A 1 96 ? 12.547 12.469 -9.586 1 86.88 96 SER A CA 1
ATOM 761 C C . SER A 1 96 ? 12.023 11.984 -8.234 1 86.88 96 SER A C 1
ATOM 763 O O . SER A 1 96 ? 12.156 10.797 -7.906 1 86.88 96 SER A O 1
ATOM 765 N N . THR A 1 97 ? 11.453 12.922 -7.461 1 91.31 97 THR A N 1
ATOM 766 C CA . THR A 1 97 ? 11.141 12.539 -6.09 1 91.31 97 THR A CA 1
ATOM 767 C C . THR A 1 97 ? 9.805 13.141 -5.648 1 91.31 97 THR A C 1
ATOM 769 O O . THR A 1 97 ? 9.523 14.297 -5.941 1 91.31 97 THR A O 1
ATOM 772 N N . ILE A 1 98 ? 9 12.383 -4.969 1 93.38 98 ILE A N 1
ATOM 773 C CA . ILE A 1 98 ? 7.789 12.859 -4.309 1 93.38 98 ILE A CA 1
ATOM 774 C C . ILE A 1 98 ? 8 12.875 -2.797 1 93.38 98 ILE A C 1
ATOM 776 O O . ILE A 1 98 ? 8.391 11.867 -2.205 1 93.38 98 ILE A O 1
ATOM 780 N N . PHE A 1 99 ? 7.719 14.047 -2.172 1 95.19 99 PHE A N 1
ATOM 781 C CA . PHE A 1 99 ? 7.977 14.227 -0.749 1 95.19 99 PHE A CA 1
ATOM 782 C C . PHE A 1 99 ? 6.668 14.305 0.031 1 95.19 99 PHE A C 1
ATOM 784 O O . PHE A 1 99 ? 5.715 14.945 -0.409 1 95.19 99 PHE A O 1
ATOM 791 N N . LEU A 1 100 ? 6.648 13.641 1.116 1 97.81 100 LEU A N 1
ATOM 792 C CA . LEU A 1 100 ? 5.633 13.867 2.143 1 97.81 100 LEU A CA 1
ATOM 793 C C . LEU A 1 100 ? 6.266 14.422 3.416 1 97.81 100 LEU A C 1
ATOM 795 O O . LEU A 1 100 ? 7.07 13.742 4.059 1 97.81 100 LEU A O 1
ATOM 799 N N . THR A 1 101 ? 5.953 15.633 3.709 1 98.38 101 THR A N 1
ATOM 800 C CA . THR A 1 101 ? 6.418 16.234 4.957 1 98.38 101 THR A CA 1
ATOM 801 C C . THR A 1 101 ? 5.34 16.125 6.035 1 98.38 101 THR A C 1
ATOM 803 O O . THR A 1 101 ? 4.18 16.469 5.789 1 98.38 101 THR A O 1
ATOM 806 N N . ILE A 1 102 ? 5.641 15.656 7.18 1 98.62 102 ILE A N 1
ATOM 807 C CA . ILE A 1 102 ? 4.793 15.656 8.367 1 98.62 102 ILE A CA 1
ATOM 808 C C . ILE A 1 102 ? 5.363 16.609 9.414 1 98.62 102 ILE A C 1
ATOM 810 O O . ILE A 1 102 ? 6.445 16.375 9.953 1 98.62 102 ILE A O 1
ATOM 814 N N . ASN A 1 103 ? 4.609 17.625 9.633 1 98.62 103 ASN A N 1
ATOM 815 C CA . ASN A 1 103 ? 5.074 18.672 10.539 1 98.62 103 ASN A CA 1
ATOM 816 C C . ASN A 1 103 ? 4.781 18.328 11.992 1 98.62 103 ASN A C 1
ATOM 818 O O . ASN A 1 103 ? 3.689 17.859 12.32 1 98.62 103 ASN A O 1
ATOM 822 N N . LYS A 1 104 ? 5.766 18.531 12.883 1 98.12 104 LYS A N 1
ATOM 823 C CA . LYS A 1 104 ? 5.621 18.375 14.328 1 98.12 104 LYS A CA 1
ATOM 824 C C . LYS A 1 104 ? 5.004 17.016 14.664 1 98.12 104 LYS A C 1
ATOM 826 O O . LYS A 1 104 ? 3.957 16.953 15.312 1 98.12 104 LYS A O 1
ATOM 831 N N . VAL A 1 105 ? 5.711 16 14.391 1 98.12 105 VAL A N 1
ATOM 832 C CA . VAL A 1 105 ? 5.195 14.648 14.5 1 98.12 105 VAL A CA 1
ATOM 833 C C . VAL A 1 105 ? 4.93 14.312 15.969 1 98.12 105 VAL A C 1
ATOM 835 O O . VAL A 1 105 ? 5.582 14.859 16.859 1 98.12 105 VAL A O 1
ATOM 838 N N . ASP A 1 106 ? 3.949 13.414 16.141 1 96.88 106 ASP A N 1
ATOM 839 C CA . ASP A 1 106 ? 3.668 12.789 17.422 1 96.88 106 ASP A CA 1
ATOM 840 C C . ASP A 1 106 ? 3.734 11.266 17.328 1 96.88 106 ASP A C 1
ATOM 842 O O . ASP A 1 106 ? 3.805 10.719 16.219 1 96.88 106 ASP A O 1
ATOM 846 N N . VAL A 1 107 ? 3.727 10.609 18.422 1 96.94 107 VAL A N 1
ATOM 847 C CA . VAL A 1 107 ? 3.855 9.156 18.484 1 96.94 107 VAL A CA 1
ATOM 848 C C . VAL A 1 107 ? 2.777 8.508 17.609 1 96.94 107 VAL A C 1
ATOM 850 O O . VAL A 1 107 ? 3.016 7.473 16.984 1 96.94 107 VAL A O 1
ATOM 853 N N . SER A 1 108 ? 1.652 9.188 17.5 1 95.62 108 SER A N 1
ATOM 854 C CA . SER A 1 108 ? 0.546 8.625 16.734 1 95.62 108 SER A CA 1
ATOM 855 C C . SER A 1 108 ? 0.841 8.641 15.242 1 95.62 108 SER A C 1
ATOM 857 O O . SER A 1 108 ? 0.145 7.996 14.453 1 95.62 108 SER A O 1
ATOM 859 N N . ASP A 1 109 ? 1.863 9.367 14.844 1 97.62 109 ASP A N 1
ATOM 860 C CA . ASP A 1 109 ? 2.221 9.445 13.43 1 97.62 109 ASP A CA 1
ATOM 861 C C . ASP A 1 109 ? 3.066 8.242 13.016 1 97.62 109 ASP A C 1
ATOM 863 O O . ASP A 1 109 ? 3.34 8.055 11.828 1 97.62 109 ASP A O 1
ATOM 867 N N . SER A 1 110 ? 3.488 7.418 13.977 1 98.12 110 SER A N 1
ATOM 868 C CA . SER A 1 110 ? 4.238 6.211 13.633 1 98.12 110 SER A CA 1
ATOM 869 C C . SER A 1 110 ? 3.408 5.27 12.766 1 98.12 110 SER A C 1
ATOM 871 O O . SER A 1 110 ? 2.178 5.266 12.852 1 98.12 110 SER A O 1
ATOM 873 N N . GLY A 1 111 ? 4.152 4.543 11.969 1 97.75 111 GLY A N 1
ATOM 874 C CA . GLY A 1 111 ? 3.486 3.555 11.133 1 97.75 111 GLY A CA 1
ATOM 875 C C . GLY A 1 111 ? 4.195 3.318 9.812 1 97.75 111 GLY A C 1
ATOM 876 O O . GLY A 1 111 ? 5.277 3.857 9.57 1 97.75 111 GLY A O 1
ATOM 877 N N . LEU A 1 112 ? 3.566 2.504 9 1 98.19 112 LEU A N 1
ATOM 878 C CA . LEU A 1 112 ? 4.07 2.227 7.656 1 98.19 112 LEU A CA 1
ATOM 879 C C . LEU A 1 112 ? 3.463 3.186 6.641 1 98.19 112 LEU A C 1
ATOM 881 O O . LEU A 1 112 ? 2.24 3.26 6.504 1 98.19 112 LEU A O 1
ATOM 885 N N . TYR A 1 113 ? 4.324 3.936 6.035 1 98.44 113 TYR A N 1
ATOM 886 C CA . TYR A 1 113 ? 3.895 4.824 4.961 1 98.44 113 TYR A CA 1
ATOM 887 C C . TYR A 1 113 ? 4.211 4.227 3.596 1 98.44 113 TYR A C 1
ATOM 889 O O . TYR A 1 113 ? 5.273 3.635 3.402 1 98.44 113 TYR A O 1
ATOM 897 N N . PHE A 1 114 ? 3.27 4.398 2.645 1 98 114 PHE A N 1
ATOM 898 C CA . PHE A 1 114 ? 3.428 3.885 1.29 1 98 114 PHE A CA 1
ATOM 899 C C . PHE A 1 114 ? 3.348 5.016 0.269 1 98 114 PHE A C 1
ATOM 901 O O . PHE A 1 114 ? 2.488 5.891 0.371 1 98 114 PHE A O 1
ATOM 908 N N . CYS A 1 115 ? 4.277 4.977 -0.526 1 96.69 115 CYS A N 1
ATOM 909 C CA . CYS A 1 115 ? 4.215 5.773 -1.747 1 96.69 115 CYS A CA 1
ATOM 910 C C . CYS A 1 115 ? 3.961 4.887 -2.961 1 96.69 115 CYS A C 1
ATOM 912 O O . CYS A 1 115 ? 4.598 3.844 -3.117 1 96.69 115 CYS A O 1
ATOM 914 N N . GLY A 1 116 ? 2.941 5.203 -3.766 1 95.75 116 GLY A N 1
ATOM 915 C CA . GLY A 1 116 ? 2.684 4.504 -5.016 1 95.75 116 GLY A CA 1
ATOM 916 C C . GLY A 1 116 ? 2.859 5.383 -6.238 1 95.75 116 GLY A C 1
ATOM 917 O O . GLY A 1 116 ? 2.428 6.535 -6.246 1 95.75 116 GLY A O 1
ATOM 918 N N . ILE A 1 117 ? 3.551 4.805 -7.191 1 93.44 117 ILE A N 1
ATOM 919 C CA . ILE A 1 117 ? 3.783 5.516 -8.445 1 93.44 117 ILE A CA 1
ATOM 920 C C . ILE A 1 117 ? 3.252 4.688 -9.609 1 93.44 117 ILE A C 1
ATOM 922 O O . ILE A 1 117 ? 3.473 3.477 -9.672 1 93.44 117 ILE A O 1
ATOM 926 N N . HIS A 1 118 ? 2.479 5.367 -10.469 1 92.12 118 HIS A N 1
ATOM 927 C CA . HIS A 1 118 ? 1.986 4.691 -11.664 1 92.12 118 HIS A CA 1
ATOM 928 C C . HIS A 1 118 ? 3.059 4.637 -12.75 1 92.12 118 HIS A C 1
ATOM 930 O O . HIS A 1 118 ? 3.445 5.672 -13.297 1 92.12 118 HIS A O 1
ATOM 936 N N . VAL A 1 119 ? 3.508 3.406 -13.047 1 89.06 119 VAL A N 1
ATOM 937 C CA . VAL A 1 119 ? 4.555 3.211 -14.039 1 89.06 119 VAL A CA 1
ATOM 938 C C . VAL A 1 119 ? 4.23 1.997 -14.906 1 89.06 119 VAL A C 1
ATOM 940 O O . VAL A 1 119 ? 3.951 0.914 -14.383 1 89.06 119 VAL A O 1
ATOM 943 N N . ALA A 1 120 ? 4.25 2.227 -16.25 1 88.06 120 ALA A N 1
ATOM 944 C CA . ALA A 1 120 ? 4.074 1.133 -17.188 1 88.06 120 ALA A CA 1
ATOM 945 C C . ALA A 1 120 ? 2.82 0.324 -16.875 1 88.06 120 ALA A C 1
ATOM 947 O O . ALA A 1 120 ? 2.855 -0.908 -16.859 1 88.06 120 ALA A O 1
ATOM 948 N N . GLY A 1 121 ? 1.806 0.994 -16.5 1 89 121 GLY A N 1
ATOM 949 C CA . GLY A 1 121 ? 0.516 0.356 -16.297 1 89 121 GLY A CA 1
ATOM 950 C C . GLY A 1 121 ? 0.359 -0.231 -14.898 1 89 121 GLY A C 1
ATOM 951 O O . GLY A 1 121 ? -0.697 -0.771 -14.562 1 89 121 GLY A O 1
ATOM 952 N N . HIS A 1 122 ? 1.436 -0.095 -14.023 1 93.31 122 HIS A N 1
ATOM 953 C CA . HIS A 1 122 ? 1.402 -0.654 -12.68 1 93.31 122 HIS A CA 1
ATOM 954 C C . HIS A 1 122 ? 1.482 0.444 -11.625 1 93.31 122 HIS A C 1
ATOM 956 O O . HIS A 1 122 ? 1.977 1.54 -11.898 1 93.31 122 HIS A O 1
ATOM 962 N N . ALA A 1 123 ? 0.931 0.142 -10.508 1 93.69 123 ALA A N 1
ATOM 963 C CA . ALA A 1 123 ? 1.271 0.906 -9.312 1 93.69 123 ALA A CA 1
ATOM 964 C C . ALA A 1 123 ? 2.438 0.266 -8.562 1 93.69 123 ALA A C 1
ATOM 966 O O . ALA A 1 123 ? 2.334 -0.868 -8.094 1 93.69 123 ALA A O 1
ATOM 967 N N . ILE A 1 124 ? 3.529 0.976 -8.469 1 94.81 124 ILE A N 1
ATOM 968 C CA . ILE A 1 124 ? 4.691 0.476 -7.742 1 94.81 124 ILE A CA 1
ATOM 969 C C . ILE A 1 124 ? 4.742 1.104 -6.348 1 94.81 124 ILE A C 1
ATOM 971 O O . ILE A 1 124 ? 4.883 2.322 -6.215 1 94.81 124 ILE A O 1
ATOM 975 N N . LEU A 1 125 ? 4.609 0.227 -5.348 1 96.12 125 LEU A N 1
ATOM 976 C CA . LEU A 1 125 ? 4.578 0.707 -3.971 1 96.12 125 LEU A CA 1
ATOM 977 C C . LEU A 1 125 ? 5.965 0.641 -3.342 1 96.12 125 LEU A C 1
ATOM 979 O O . LEU A 1 125 ? 6.703 -0.322 -3.557 1 96.12 125 LEU A O 1
ATOM 983 N N . THR A 1 126 ? 6.32 1.567 -2.645 1 95.38 126 THR A N 1
ATOM 984 C CA . THR A 1 126 ? 7.453 1.569 -1.724 1 95.38 126 THR A CA 1
ATOM 985 C C . THR A 1 126 ? 6.992 1.873 -0.301 1 95.38 126 THR A C 1
ATOM 987 O O . THR A 1 126 ? 6.078 2.676 -0.097 1 95.38 126 THR A O 1
ATOM 990 N N . ALA A 1 127 ? 7.609 1.223 0.672 1 97.25 127 ALA A N 1
ATOM 991 C CA . ALA A 1 127 ? 7.195 1.372 2.064 1 97.25 127 ALA A CA 1
ATOM 992 C C . ALA A 1 127 ? 8.273 2.068 2.887 1 97.25 127 ALA A C 1
ATOM 994 O O . ALA A 1 127 ? 9.469 1.877 2.643 1 97.25 127 ALA A O 1
ATOM 995 N N . ILE A 1 128 ? 7.926 2.875 3.795 1 98.25 128 ILE A N 1
ATOM 996 C CA . ILE A 1 128 ? 8.781 3.535 4.777 1 98.25 128 ILE A CA 1
ATOM 997 C C . ILE A 1 128 ? 8.211 3.32 6.18 1 98.25 128 ILE A C 1
ATOM 999 O O . ILE A 1 128 ? 7.043 3.605 6.434 1 98.25 128 ILE A O 1
ATOM 1003 N N . ASP A 1 129 ? 8.961 2.807 7.066 1 98.12 129 ASP A N 1
ATOM 1004 C CA . ASP A 1 129 ? 8.578 2.652 8.469 1 98.12 129 ASP A CA 1
ATOM 1005 C C . ASP A 1 129 ? 8.977 3.879 9.281 1 98.12 129 ASP A C 1
ATOM 1007 O O . ASP A 1 129 ? 10.164 4.098 9.547 1 98.12 129 ASP A O 1
ATOM 1011 N N . LEU A 1 130 ? 8.031 4.691 9.617 1 98.69 130 LEU A N 1
ATOM 1012 C CA . LEU A 1 130 ? 8.281 5.863 10.445 1 98.69 130 LEU A CA 1
ATOM 1013 C C . LEU A 1 130 ? 8.094 5.539 11.922 1 98.69 130 LEU A C 1
ATOM 1015 O O . LEU A 1 130 ? 7.004 5.148 12.344 1 98.69 130 LEU A O 1
ATOM 1019 N N . ILE A 1 131 ? 9.078 5.668 12.742 1 98.19 131 ILE A N 1
ATOM 1020 C CA . ILE A 1 131 ? 9.047 5.426 14.18 1 98.19 131 ILE A CA 1
ATOM 1021 C C . ILE A 1 131 ? 9.273 6.738 14.93 1 98.19 131 ILE A C 1
ATOM 1023 O O . ILE A 1 131 ? 10.344 7.34 14.828 1 98.19 131 ILE A O 1
ATOM 1027 N N . VAL A 1 132 ? 8.227 7.172 15.617 1 98.12 132 VAL A N 1
ATOM 1028 C CA . VAL A 1 132 ? 8.328 8.359 16.469 1 98.12 132 VAL A CA 1
ATOM 1029 C C . VAL A 1 132 ? 8.484 7.938 17.922 1 98.12 132 VAL A C 1
ATOM 1031 O O . VAL A 1 132 ? 7.559 7.379 18.516 1 98.12 132 VAL A O 1
ATOM 1034 N N . GLU A 1 133 ? 9.508 7.91 18.609 1 91.19 133 GLU A N 1
ATOM 1035 C CA . GLU A 1 133 ? 9.727 7.488 19.984 1 91.19 133 GL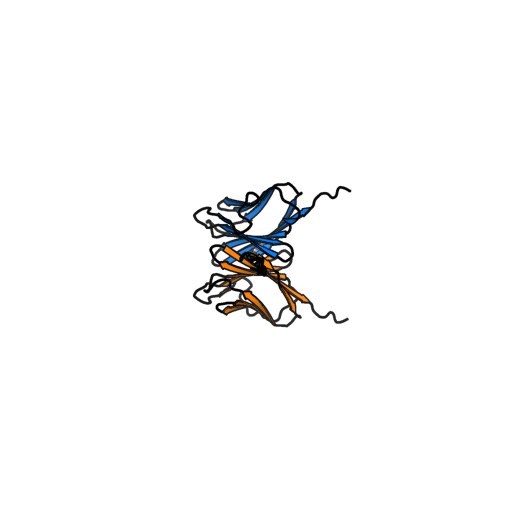U A CA 1
ATOM 1036 C C . GLU A 1 133 ? 10.469 8.555 20.781 1 91.19 133 GLU A C 1
ATOM 1038 O O . GLU A 1 133 ? 11.484 9.086 20.312 1 91.19 133 GLU A O 1
ATOM 1043 N N . GLY A 1 134 ? 9.695 9.078 21.766 1 76.62 134 GLY A N 1
ATOM 1044 C CA . GLY A 1 134 ? 10.305 10.023 22.688 1 76.62 134 GLY A CA 1
ATOM 1045 C C . GLY A 1 134 ? 11.398 9.414 23.531 1 76.62 134 GLY A C 1
ATOM 1046 O O . GLY A 1 134 ? 11.492 8.195 23.656 1 76.62 134 GLY A O 1
ATOM 1047 N N . LYS A 1 135 ? 12.438 10.07 23.781 1 63.19 135 LYS A N 1
ATOM 1048 C CA . LYS A 1 135 ? 13.461 9.672 24.75 1 63.19 135 LYS A CA 1
ATOM 1049 C C . LYS A 1 135 ? 12.844 9.398 26.109 1 63.19 135 LYS A C 1
ATOM 1051 O O . LYS A 1 135 ? 12.102 10.227 26.641 1 63.19 135 LYS A O 1
ATOM 1056 N N . ASP A 1 136 ? 12.195 8.25 26.391 1 54 136 ASP A N 1
ATOM 1057 C CA . ASP A 1 136 ? 11.977 8.086 27.828 1 54 136 ASP A CA 1
ATOM 1058 C C . ASP A 1 136 ? 13.172 8.594 28.625 1 54 136 ASP A C 1
ATOM 1060 O O . ASP A 1 136 ? 14.32 8.273 28.312 1 54 136 ASP A O 1
ATOM 1064 N N . LEU A 1 137 ? 13.109 9.797 29.062 1 45.03 137 LEU A N 1
ATOM 1065 C CA . LEU A 1 137 ? 14 10.172 30.156 1 45.03 137 LEU A CA 1
ATOM 1066 C C . LEU A 1 137 ? 14.133 9.031 31.172 1 45.03 137 LEU A C 1
ATOM 1068 O O . LEU A 1 137 ? 13.133 8.562 31.719 1 45.03 137 LEU A O 1
ATOM 1072 N N . SER A 1 138 ? 14.875 7.992 30.938 1 35.62 138 SER A N 1
ATOM 1073 C CA . SER A 1 138 ? 15.359 7.445 32.219 1 35.62 138 SER A CA 1
ATOM 1074 C C . SER A 1 138 ? 15.93 8.539 33.094 1 35.62 138 SER A C 1
ATOM 1076 O O . SER A 1 138 ? 16.531 9.5 32.594 1 35.62 138 SER A O 1
ATOM 1078 N N . SER B 1 1 ? -66.25 26.344 36.094 1 30.84 1 SER B N 1
ATOM 1079 C CA . SER B 1 1 ? -65.125 25.812 36.844 1 30.84 1 SER B CA 1
ATOM 1080 C C . SER B 1 1 ? -64.188 24.984 35.969 1 30.84 1 SER B C 1
ATOM 1082 O O . SER B 1 1 ? -64.562 23.906 35.531 1 30.84 1 SER B O 1
ATOM 1084 N N . ILE B 1 2 ? -63.375 25.703 35.094 1 34.06 2 ILE B N 1
ATOM 1085 C CA . ILE B 1 2 ? -62.594 25.5 33.875 1 34.06 2 ILE B CA 1
ATOM 1086 C C . ILE B 1 2 ? -61.344 24.672 34.188 1 34.06 2 ILE B C 1
ATOM 1088 O O . ILE B 1 2 ? -60.438 25.141 34.875 1 34.06 2 ILE B O 1
ATOM 1092 N N . ASN B 1 3 ? -61.5 23.484 34.875 1 33.91 3 ASN B N 1
ATOM 1093 C CA . ASN B 1 3 ? -60.375 22.609 35.156 1 33.91 3 ASN B CA 1
ATOM 1094 C C . ASN B 1 3 ? -59.531 22.359 33.906 1 33.91 3 ASN B C 1
ATOM 1096 O O . ASN B 1 3 ? -60 21.734 32.938 1 33.91 3 ASN B O 1
ATOM 1100 N N . LEU B 1 4 ? -58.562 23.234 33.562 1 32.38 4 LEU B N 1
ATOM 1101 C CA . LEU B 1 4 ? -57.438 23.453 32.656 1 32.38 4 LEU B CA 1
ATOM 1102 C C . LEU B 1 4 ? -56.406 22.344 32.75 1 32.38 4 LEU B C 1
ATOM 1104 O O . LEU B 1 4 ? -55.375 22.484 33.406 1 32.38 4 LEU B O 1
ATOM 1108 N N . HIS B 1 5 ? -56.688 21.234 33.5 1 35.94 5 HIS B N 1
ATOM 1109 C CA . HIS B 1 5 ? -55.562 20.328 33.562 1 35.94 5 HIS B CA 1
ATOM 1110 C C . HIS B 1 5 ? -55 20.062 32.188 1 35.94 5 HIS B C 1
ATOM 1112 O O . HIS B 1 5 ? -55.688 19.547 31.297 1 35.94 5 HIS B O 1
ATOM 1118 N N . TRP B 1 6 ? -54.094 20.938 31.688 1 31.67 6 TRP B N 1
ATOM 1119 C CA . TRP B 1 6 ? -53.125 21.062 30.594 1 31.67 6 TRP B CA 1
ATOM 1120 C C . TRP B 1 6 ? -52.188 19.844 30.562 1 31.67 6 TRP B C 1
ATOM 1122 O O . TRP B 1 6 ? -51.406 19.609 31.484 1 31.67 6 TRP B O 1
ATOM 1132 N N . LYS B 1 7 ? -52.656 18.578 30.406 1 34.09 7 LYS B N 1
ATOM 1133 C CA . LYS B 1 7 ? -51.781 17.453 30.188 1 34.09 7 LYS B CA 1
ATOM 1134 C C . LYS B 1 7 ? -50.688 17.797 29.188 1 34.09 7 LYS B C 1
ATOM 1136 O O . LYS B 1 7 ? -50.969 18.234 28.062 1 34.09 7 LYS B O 1
ATOM 1141 N N . LEU B 1 8 ? -49.406 18.156 29.641 1 35.25 8 LEU B N 1
ATOM 1142 C CA . LEU B 1 8 ? -48.062 18.297 29.078 1 35.25 8 LEU B CA 1
ATOM 1143 C C . LEU B 1 8 ? -47.688 17.094 28.203 1 35.25 8 LEU B C 1
ATOM 1145 O O . LEU B 1 8 ? -47.719 15.961 28.688 1 35.25 8 LEU B O 1
ATOM 1149 N N . LYS B 1 9 ? -47.969 17.062 26.906 1 36.22 9 LYS B N 1
ATOM 1150 C CA . LYS B 1 9 ? -47.406 16.234 25.859 1 36.22 9 LYS B CA 1
ATOM 1151 C C . LYS B 1 9 ? -45.875 16.25 25.906 1 36.22 9 LYS B C 1
ATOM 1153 O O . LYS B 1 9 ? -45.25 17.281 25.672 1 36.22 9 LYS B O 1
ATOM 1158 N N . LYS B 1 10 ? -45.156 15.648 26.938 1 38.16 10 LYS B N 1
ATOM 1159 C CA . LYS B 1 10 ? -43.719 15.477 26.797 1 38.16 10 LYS B CA 1
ATOM 1160 C C . LYS B 1 10 ? -43.344 14.852 25.453 1 38.16 10 LYS B C 1
ATOM 1162 O O . LYS B 1 10 ? -43.719 13.711 25.188 1 38.16 10 LYS B O 1
ATOM 1167 N N . ALA B 1 11 ? -43.312 15.586 24.344 1 40.22 11 ALA B N 1
ATOM 1168 C CA . ALA B 1 11 ? -42.625 15.133 23.141 1 40.22 11 ALA B CA 1
ATOM 1169 C C . ALA B 1 11 ? -41.219 14.688 23.469 1 40.22 11 ALA B C 1
ATOM 1171 O O . ALA B 1 11 ? -40.375 15.484 23.891 1 40.22 11 ALA B O 1
ATOM 1172 N N . LEU B 1 12 ? -40.969 13.469 24 1 41 12 LEU B N 1
ATOM 1173 C CA . LEU B 1 12 ? -39.656 12.852 24.016 1 41 12 LEU B CA 1
ATOM 1174 C C . LEU B 1 12 ? -38.969 12.984 22.656 1 41 12 LEU B C 1
ATOM 1176 O O . LEU B 1 12 ? -39.406 12.375 21.688 1 41 12 LEU B O 1
ATOM 1180 N N . LEU B 1 13 ? -38.531 14.234 22.297 1 41.22 13 LEU B N 1
ATOM 1181 C CA . LEU B 1 13 ? -37.625 14.359 21.172 1 41.22 13 LEU B CA 1
ATOM 1182 C C . LEU B 1 13 ? -36.406 13.43 21.344 1 41.22 13 LEU B C 1
ATOM 1184 O O . LEU B 1 13 ? -35.625 13.609 22.266 1 41.22 13 LEU B O 1
ATOM 1188 N N . LEU B 1 14 ? -36.625 12.141 21.156 1 43.03 14 LEU B N 1
ATOM 1189 C CA . LEU B 1 14 ? -35.469 11.258 20.938 1 43.03 14 LEU B CA 1
ATOM 1190 C C . LEU B 1 14 ? -34.5 11.859 19.922 1 43.03 14 LEU B C 1
ATOM 1192 O O . LEU B 1 14 ? -34.844 11.977 18.75 1 43.03 14 LEU B O 1
ATOM 1196 N N . PHE B 1 15 ? -33.688 12.898 20.344 1 45.09 15 PHE B N 1
ATOM 1197 C CA . PHE B 1 15 ? -32.5 13.266 19.594 1 45.09 15 PHE B CA 1
ATOM 1198 C C . PHE B 1 15 ? -31.703 12.031 19.219 1 45.09 15 PHE B C 1
ATOM 1200 O O . PHE B 1 15 ? -31.062 11.422 20.062 1 45.09 15 PHE B O 1
ATOM 1207 N N . GLY B 1 16 ? -32.25 11.195 18.344 1 45.59 16 GLY B N 1
ATOM 1208 C CA . GLY B 1 16 ? -31.359 10.234 17.75 1 45.59 16 GLY B CA 1
ATOM 1209 C C . GLY B 1 16 ? -30.047 10.852 17.297 1 45.59 16 GLY B C 1
ATOM 1210 O O . GLY B 1 16 ? -30.031 11.711 16.406 1 45.59 16 GLY B O 1
ATOM 1211 N N . LEU B 1 17 ? -29.062 11.078 18.203 1 45.41 17 LEU B N 1
ATOM 1212 C CA . LEU B 1 17 ? -27.688 11.32 17.797 1 45.41 17 LEU B CA 1
ATOM 1213 C C . LEU B 1 17 ? -27.312 10.422 16.625 1 45.41 17 LEU B C 1
ATOM 1215 O O . LEU B 1 17 ? -27.047 9.234 16.797 1 45.41 17 LEU B O 1
ATOM 1219 N N . CYS B 1 18 ? -27.953 10.547 15.461 1 45 18 CYS B N 1
ATOM 1220 C CA . CYS B 1 18 ? -27.344 9.969 14.273 1 45 18 CYS B CA 1
ATOM 1221 C C . CYS B 1 18 ? -25.859 10.281 14.219 1 45 18 CYS B C 1
ATOM 1223 O O . CYS B 1 18 ? -25.453 11.422 13.984 1 45 18 CYS B O 1
ATOM 1225 N N . VAL B 1 19 ? -25.094 9.781 15.188 1 42.06 19 VAL B N 1
ATOM 1226 C CA . VAL B 1 19 ? -23.688 9.734 14.828 1 42.06 19 VAL B CA 1
ATOM 1227 C C . VAL B 1 19 ? -23.531 9.43 13.344 1 42.06 19 VAL B C 1
ATOM 1229 O O . VAL B 1 19 ? -23.812 8.312 12.898 1 42.06 19 VAL B O 1
ATOM 1232 N N . SER B 1 20 ? -24.109 10.242 12.445 1 40.97 20 SER B N 1
ATOM 1233 C CA . SER B 1 20 ? -23.578 10.148 11.086 1 40.97 20 SER B CA 1
ATOM 1234 C C . SER B 1 20 ? -22.094 9.789 11.094 1 40.97 20 SER B C 1
ATOM 1236 O O . SER B 1 20 ? -21.234 10.648 11.328 1 40.97 20 SER B O 1
ATOM 1238 N N . GLY B 1 21 ? -21.688 8.758 11.766 1 39.97 21 GLY B N 1
ATOM 1239 C CA . GLY B 1 21 ? -20.328 8.305 11.547 1 39.97 21 GLY B CA 1
ATOM 1240 C C . GLY B 1 21 ? -19.891 8.383 10.094 1 39.97 21 GLY B C 1
ATOM 1241 O O . GLY B 1 21 ? -20.344 7.602 9.266 1 39.97 21 GLY B O 1
ATOM 1242 N N . TRP B 1 22 ? -19.781 9.492 9.5 1 41.09 22 TRP B N 1
ATOM 1243 C CA . TRP B 1 22 ? -19.125 9.562 8.203 1 41.09 22 TRP B CA 1
ATOM 1244 C C . TRP B 1 22 ? -18.031 8.5 8.102 1 41.09 22 TRP B C 1
ATOM 1246 O O . TRP B 1 22 ? -17.031 8.555 8.836 1 41.09 22 TRP B O 1
ATOM 1256 N N . ILE B 1 23 ? -18.312 7.164 8.133 1 47.31 23 ILE B N 1
ATOM 1257 C CA . ILE B 1 23 ? -17.281 6.203 7.77 1 47.31 23 ILE B CA 1
ATOM 1258 C C . ILE B 1 23 ? -16.422 6.77 6.637 1 47.31 23 ILE B C 1
ATOM 1260 O O . ILE B 1 23 ? -16.938 7.039 5.547 1 47.31 23 ILE B O 1
ATOM 1264 N N . SER B 1 24 ? -15.461 7.621 6.871 1 55.91 24 SER B N 1
ATOM 1265 C CA . SER B 1 24 ? -14.516 8.203 5.926 1 55.91 24 SER B CA 1
ATOM 1266 C C . SER B 1 24 ? -14.031 7.168 4.922 1 55.91 24 SER B C 1
ATOM 1268 O O . SER B 1 24 ? -13.516 6.113 5.309 1 55.91 24 SER B O 1
ATOM 1270 N N . ALA B 1 25 ? -14.672 7.02 3.746 1 62.84 25 ALA B N 1
ATOM 1271 C CA . ALA B 1 25 ? -14.367 6.172 2.596 1 62.84 25 ALA B CA 1
ATOM 1272 C C . ALA B 1 25 ? -12.859 6.035 2.395 1 62.84 25 ALA B C 1
ATOM 1274 O O . ALA B 1 25 ? -12.398 5.102 1.736 1 62.84 25 ALA B O 1
ATOM 1275 N N . SER B 1 26 ? -12.008 6.707 3.26 1 80.44 26 SER B N 1
ATOM 1276 C CA . SER B 1 26 ? -10.578 6.746 2.996 1 80.44 26 SER B CA 1
ATOM 1277 C C . SER B 1 26 ? -9.797 5.957 4.047 1 80.44 26 SER B C 1
ATOM 1279 O O . SER B 1 26 ? -8.562 5.957 4.043 1 80.44 26 SER B O 1
ATOM 1281 N N . VAL B 1 27 ? -10.719 5.148 5.004 1 84.5 27 VAL B N 1
ATOM 1282 C CA . VAL B 1 27 ? -10.07 4.387 6.062 1 84.5 27 VAL B CA 1
ATOM 1283 C C . VAL B 1 27 ? -10.555 2.941 6.039 1 84.5 27 VAL B C 1
ATOM 1285 O O . VAL B 1 27 ? -11.734 2.684 5.797 1 84.5 27 VAL B O 1
ATOM 1288 N N . SER B 1 28 ? -9.711 2.02 6.133 1 89.56 28 SER B N 1
ATOM 1289 C CA . SER B 1 28 ? -10.047 0.601 6.195 1 89.56 28 SER B CA 1
ATOM 1290 C C . SER B 1 28 ? -9.227 -0.119 7.254 1 89.56 28 SER B C 1
ATOM 1292 O O . SER B 1 28 ? -8.125 0.322 7.598 1 89.56 28 SER B O 1
ATOM 1294 N N . GLN B 1 29 ? -9.836 -1.215 7.902 1 93.94 29 GLN B N 1
ATOM 1295 C CA . GLN B 1 29 ? -9.125 -2.039 8.875 1 93.94 29 GLN B CA 1
ATOM 1296 C C . GLN B 1 29 ? -8.492 -3.254 8.203 1 93.94 29 GLN B C 1
ATOM 1298 O O . GLN B 1 29 ? -9.102 -3.879 7.336 1 93.94 29 GLN B O 1
ATOM 1303 N N . THR B 1 30 ? -7.316 -3.602 8.742 1 95.31 30 THR B N 1
ATOM 1304 C CA . THR B 1 30 ? -6.605 -4.754 8.195 1 95.31 30 THR B CA 1
ATOM 1305 C C . THR B 1 30 ? -7.336 -6.051 8.531 1 95.31 30 THR B C 1
ATOM 1307 O O . THR B 1 30 ? -7.781 -6.238 9.664 1 95.31 30 THR B O 1
ATOM 1310 N N . GLN B 1 31 ? -7.527 -6.887 7.551 1 96.12 31 GLN B N 1
ATOM 1311 C CA . GLN B 1 31 ? -8.047 -8.234 7.77 1 96.12 31 GLN B CA 1
ATOM 1312 C C . GLN B 1 31 ? -6.914 -9.242 7.926 1 96.12 31 GLN B C 1
ATOM 1314 O O . GLN B 1 31 ? -5.832 -9.055 7.367 1 96.12 31 GLN B O 1
ATOM 1319 N N . THR B 1 32 ? -7.137 -10.289 8.766 1 97.62 32 THR B N 1
ATOM 1320 C CA . THR B 1 32 ? -6.168 -11.375 8.906 1 97.62 32 THR B CA 1
ATOM 1321 C C . THR B 1 32 ? -6.738 -12.68 8.359 1 97.62 32 THR B C 1
ATOM 1323 O O . THR B 1 32 ? -7.879 -13.039 8.656 1 97.62 32 THR B O 1
ATOM 1326 N N . VAL B 1 33 ? -5.988 -13.312 7.559 1 98.19 33 VAL B N 1
ATOM 1327 C CA . VAL B 1 33 ? -6.344 -14.609 6.992 1 98.19 33 VAL B CA 1
ATOM 1328 C C . VAL B 1 33 ? -5.281 -15.641 7.359 1 98.19 33 VAL B C 1
ATOM 1330 O O . VAL B 1 33 ? -4.094 -15.445 7.078 1 98.19 33 VAL B O 1
ATOM 1333 N N . LYS B 1 34 ? -5.605 -16.688 7.973 1 98.12 34 LYS B N 1
ATOM 1334 C CA . LYS B 1 34 ? -4.703 -17.766 8.359 1 98.12 34 LYS B CA 1
ATOM 1335 C C . LYS B 1 34 ? -4.992 -19.031 7.57 1 98.12 34 LYS B C 1
ATOM 1337 O O . LYS B 1 34 ? -6.145 -19.469 7.477 1 98.12 34 LYS B O 1
ATOM 1342 N N . VAL B 1 35 ? -3.971 -19.641 7.031 1 98.12 35 VAL B N 1
ATOM 1343 C CA . VAL B 1 35 ? -4.141 -20.859 6.242 1 98.12 35 VAL B CA 1
ATOM 1344 C C . VAL B 1 35 ? -2.959 -21.797 6.477 1 98.12 35 VAL B C 1
ATOM 1346 O O . VAL B 1 35 ? -1.98 -21.422 7.129 1 98.12 35 VAL B O 1
ATOM 1349 N N . GLN B 1 36 ? -3.006 -22.984 5.918 1 97.56 36 GLN B N 1
ATOM 1350 C CA . GLN B 1 36 ? -1.929 -23.969 5.988 1 97.56 36 GLN B CA 1
ATOM 1351 C C . GLN B 1 36 ? -1.216 -24.109 4.645 1 97.56 36 GLN B C 1
ATOM 1353 O O . GLN B 1 36 ? -1.808 -23.844 3.594 1 97.56 36 GLN B O 1
ATOM 1358 N N . PRO B 1 37 ? 0.06 -24.453 4.723 1 97.69 37 PRO B N 1
ATOM 1359 C CA . PRO B 1 37 ? 0.758 -24.688 3.457 1 97.69 37 PRO B CA 1
ATOM 1360 C C . PRO B 1 37 ? 0.028 -25.688 2.561 1 97.69 37 PRO B C 1
ATOM 1362 O O . PRO B 1 37 ? -0.529 -26.672 3.051 1 97.69 37 PRO B O 1
ATOM 1365 N N . GLY B 1 38 ? 0.035 -25.422 1.253 1 97.75 38 GLY B N 1
ATOM 1366 C CA . GLY B 1 38 ? -0.59 -26.312 0.286 1 97.75 38 GLY B CA 1
ATOM 1367 C C . GLY B 1 38 ? -2.01 -25.906 -0.067 1 97.75 38 GLY B C 1
ATOM 1368 O O . GLY B 1 38 ? -2.559 -26.359 -1.071 1 97.75 38 GLY B O 1
ATOM 1369 N N . GLU B 1 39 ? -2.648 -25.078 0.696 1 97.88 39 GLU B N 1
ATOM 1370 C CA . GLU B 1 39 ? -4.012 -24.609 0.451 1 97.88 39 GLU B CA 1
ATOM 1371 C C . GLU B 1 39 ? -4.039 -23.484 -0.585 1 97.88 39 GLU B C 1
ATOM 1373 O O . GLU B 1 39 ? -3.041 -22.797 -0.781 1 97.88 39 GLU B O 1
ATOM 1378 N N . ASN B 1 40 ? -5.145 -23.422 -1.301 1 98.38 40 ASN B N 1
ATOM 1379 C CA . ASN B 1 40 ? -5.449 -22.234 -2.082 1 98.38 40 ASN B CA 1
ATOM 1380 C C . ASN B 1 40 ? -6.148 -21.172 -1.238 1 98.38 40 ASN B C 1
ATOM 1382 O O . ASN B 1 40 ? -7.027 -21.484 -0.434 1 98.38 40 ASN B O 1
ATOM 1386 N N . VAL B 1 41 ? -5.781 -19.953 -1.376 1 98.56 41 VAL B N 1
ATOM 1387 C CA . VAL B 1 41 ? -6.422 -18.891 -0.614 1 98.56 41 VAL B CA 1
ATOM 1388 C C . VAL B 1 41 ? -6.891 -17.781 -1.56 1 98.56 41 VAL B C 1
ATOM 1390 O O . VAL B 1 41 ? -6.203 -17.453 -2.529 1 98.56 41 VAL B O 1
ATOM 1393 N N . MET B 1 42 ? -8.023 -17.234 -1.268 1 98.31 42 MET B N 1
ATOM 1394 C CA . MET B 1 42 ? -8.602 -16.125 -2.027 1 98.31 42 MET B CA 1
ATOM 1395 C C . MET B 1 42 ? -8.719 -14.867 -1.163 1 98.31 42 MET B C 1
ATOM 1397 O O . MET B 1 42 ? -9.461 -14.859 -0.18 1 98.31 42 MET B O 1
ATOM 1401 N N . LEU B 1 43 ? -7.953 -13.859 -1.485 1 98.44 43 LEU B N 1
ATOM 1402 C CA . LEU B 1 43 ? -8.047 -12.562 -0.822 1 98.44 43 LEU B CA 1
ATOM 1403 C C . LEU B 1 43 ? -9.047 -11.664 -1.537 1 98.44 43 LEU B C 1
ATOM 1405 O O . LEU B 1 43 ? -9.109 -11.648 -2.77 1 98.44 43 LEU B O 1
ATOM 1409 N N . GLN B 1 44 ? -9.789 -10.906 -0.796 1 96.06 44 GLN B N 1
ATOM 1410 C CA . GLN B 1 44 ? -10.852 -10.102 -1.377 1 96.06 44 GLN B CA 1
ATOM 1411 C C . GLN B 1 44 ? -10.641 -8.617 -1.088 1 96.06 44 GLN B C 1
ATOM 1413 O O . GLN B 1 44 ? -10.227 -8.25 0.013 1 96.06 44 GLN B O 1
ATOM 1418 N N . CYS B 1 45 ? -10.883 -7.832 -2.039 1 93.62 45 CYS B N 1
ATOM 1419 C CA . CYS B 1 45 ? -10.844 -6.375 -1.981 1 93.62 45 CYS B CA 1
ATOM 1420 C C . CYS B 1 45 ? -12.148 -5.773 -2.479 1 93.62 45 CYS B C 1
ATOM 1422 O O . CYS B 1 45 ? -12.594 -6.07 -3.588 1 93.62 45 CYS B O 1
ATOM 1424 N N . SER B 1 46 ? -12.805 -4.988 -1.663 1 90 46 SER B N 1
ATOM 1425 C CA . SER B 1 46 ? -14.078 -4.391 -2.047 1 90 46 SER B CA 1
ATOM 1426 C C . SER B 1 46 ? -13.875 -3.18 -2.949 1 90 46 SER B C 1
ATOM 1428 O O . SER B 1 46 ? -13.078 -2.295 -2.639 1 90 46 SER B O 1
ATOM 1430 N N . ASN B 1 47 ? -14.547 -3.213 -4.027 1 82.69 47 ASN B N 1
ATOM 1431 C CA . ASN B 1 47 ? -14.586 -2.043 -4.902 1 82.69 47 ASN B CA 1
ATOM 1432 C C . ASN B 1 47 ? -15.57 -0.998 -4.387 1 82.69 47 ASN B C 1
ATOM 1434 O O . ASN B 1 47 ? -16.75 -1.288 -4.207 1 82.69 47 ASN B O 1
ATOM 1438 N N . ARG B 1 48 ? -15.148 0.13 -4.137 1 78.12 48 ARG B N 1
ATOM 1439 C CA . ARG B 1 48 ? -15.961 1.185 -3.539 1 78.12 48 ARG B CA 1
ATOM 1440 C C . ARG B 1 48 ? -16.594 2.072 -4.609 1 78.12 48 ARG B C 1
ATOM 1442 O O . ARG B 1 48 ? -17.156 3.123 -4.301 1 78.12 48 ARG B O 1
ATOM 1449 N N . SER B 1 49 ? -16.391 1.585 -5.832 1 77.5 49 SER B N 1
ATOM 1450 C CA . SER B 1 49 ? -16.969 2.318 -6.949 1 77.5 49 SER B CA 1
ATOM 1451 C C . SER B 1 49 ? -18.125 1.541 -7.582 1 77.5 49 SER B C 1
ATOM 1453 O O . SER B 1 49 ? -18.266 0.34 -7.348 1 77.5 49 SER B O 1
ATOM 1455 N N . SER B 1 50 ? -19.031 2.256 -8.281 1 78.81 50 SER B N 1
ATOM 1456 C CA . SER B 1 50 ? -20.172 1.641 -8.969 1 78.81 50 SER B CA 1
ATOM 1457 C C . SER B 1 50 ? -19.734 1.039 -10.305 1 78.81 50 SER B C 1
ATOM 1459 O O . SER B 1 50 ? -20.547 0.431 -11.008 1 78.81 50 SER B O 1
ATOM 1461 N N . TYR B 1 51 ? -18.531 1.23 -10.719 1 81.44 51 TYR B N 1
ATOM 1462 C CA . TYR B 1 51 ? -17.984 0.7 -11.961 1 81.44 51 TYR B CA 1
ATOM 1463 C C . TYR B 1 51 ? -16.578 0.138 -11.734 1 81.44 51 TYR B C 1
ATOM 1465 O O . TYR B 1 51 ? -15.977 0.343 -10.68 1 81.44 51 TYR B O 1
ATOM 1473 N N . GLN B 1 52 ? -16.219 -0.636 -12.641 1 82.25 52 GLN B N 1
ATOM 1474 C CA . GLN B 1 52 ? -14.859 -1.148 -12.555 1 82.25 52 GLN B CA 1
ATOM 1475 C C . GLN B 1 52 ? -13.844 -0.026 -12.719 1 82.25 52 GLN B C 1
ATOM 1477 O O . GLN B 1 52 ? -13.961 0.798 -13.625 1 82.25 52 GLN B O 1
ATOM 1482 N N . THR B 1 53 ? -12.945 0.024 -11.82 1 87.25 53 THR B N 1
ATOM 1483 C CA . THR B 1 53 ? -11.914 1.059 -11.859 1 87.25 53 THR B CA 1
ATOM 1484 C C . THR B 1 53 ? -10.523 0.439 -11.805 1 87.25 53 THR B C 1
ATOM 1486 O O . THR B 1 53 ? -10.375 -0.746 -11.5 1 87.25 53 THR B O 1
ATOM 1489 N N . TYR B 1 54 ? -9.586 1.221 -12.188 1 90.81 54 TYR B N 1
ATOM 1490 C CA . TYR B 1 54 ? -8.203 0.756 -12.062 1 90.81 54 TYR B CA 1
ATOM 1491 C C . TYR B 1 54 ? -7.922 0.256 -10.648 1 90.81 54 TYR B C 1
ATOM 1493 O O . TYR B 1 54 ? -8.289 0.906 -9.672 1 90.81 54 TYR B O 1
ATOM 1501 N N . SER B 1 55 ? -7.363 -0.88 -10.586 1 94.44 55 SER B N 1
ATOM 1502 C CA . SER B 1 55 ? -7.016 -1.467 -9.289 1 94.44 55 SER B CA 1
ATOM 1503 C C . SER B 1 55 ? -5.715 -2.254 -9.375 1 94.44 55 SER B C 1
ATOM 1505 O O . SER B 1 55 ? -5.215 -2.523 -10.469 1 94.44 55 SER B O 1
ATOM 1507 N N . PHE B 1 56 ? -5.125 -2.539 -8.211 1 96.25 56 PHE B N 1
ATOM 1508 C CA . PHE B 1 56 ? -3.861 -3.268 -8.211 1 96.25 56 PHE B CA 1
ATOM 1509 C C . PHE B 1 56 ? -3.697 -4.062 -6.918 1 96.25 56 PHE B C 1
ATOM 1511 O O . PHE B 1 56 ? -4.355 -3.773 -5.914 1 96.25 56 PHE B O 1
ATOM 1518 N N . TRP B 1 57 ? -2.914 -5.109 -6.98 1 97.56 57 TRP B N 1
ATOM 1519 C CA . TRP B 1 57 ? -2.475 -5.879 -5.82 1 97.56 57 TRP B CA 1
ATOM 1520 C C . TRP B 1 57 ? -0.967 -5.754 -5.625 1 97.56 57 TRP B C 1
ATOM 1522 O O . TRP B 1 57 ? -0.204 -5.793 -6.594 1 97.56 57 TRP B O 1
ATOM 1532 N N . SER B 1 58 ? -0.543 -5.59 -4.426 1 98.12 58 SER B N 1
ATOM 1533 C CA . SER B 1 58 ? 0.861 -5.578 -4.031 1 98.12 58 SER B CA 1
ATOM 1534 C C . SER B 1 58 ? 1.074 -6.332 -2.723 1 98.12 58 SER B C 1
ATOM 1536 O O . SER B 1 58 ? 0.115 -6.633 -2.008 1 98.12 58 SER B O 1
ATOM 1538 N N . ARG B 1 59 ? 2.299 -6.629 -2.436 1 97.94 59 ARG B N 1
ATOM 1539 C CA . ARG B 1 59 ? 2.588 -7.348 -1.198 1 97.94 59 ARG B CA 1
ATOM 1540 C C . ARG B 1 59 ? 3.846 -6.805 -0.53 1 97.94 59 ARG B C 1
ATOM 1542 O O . ARG B 1 59 ? 4.766 -6.34 -1.208 1 97.94 59 ARG B O 1
ATOM 1549 N N . LEU B 1 60 ? 3.842 -6.746 0.742 1 97.69 60 LEU B N 1
ATOM 1550 C CA . LEU B 1 60 ? 5.008 -6.488 1.581 1 97.69 60 LEU B CA 1
ATOM 1551 C C . LEU B 1 60 ? 5.375 -7.727 2.395 1 97.69 60 LEU B C 1
ATOM 1553 O O . LEU B 1 60 ? 4.629 -8.133 3.291 1 97.69 60 LEU B O 1
ATOM 1557 N N . ASN B 1 61 ? 6.395 -8.297 2.035 1 95.44 61 ASN B N 1
ATOM 1558 C CA . ASN B 1 61 ? 6.945 -9.43 2.777 1 95.44 61 ASN B CA 1
ATOM 1559 C C . ASN B 1 61 ? 8.188 -9.023 3.572 1 95.44 61 ASN B C 1
ATOM 1561 O O . ASN B 1 61 ? 9.242 -8.758 2.992 1 95.44 61 ASN B O 1
ATOM 1565 N N . LYS B 1 62 ? 7.957 -9.023 4.906 1 92.06 62 LYS B N 1
ATOM 1566 C CA . LYS B 1 62 ? 9.008 -8.477 5.762 1 92.06 62 LYS B CA 1
ATOM 1567 C C . LYS B 1 62 ? 9.352 -7.043 5.371 1 92.06 62 LYS B C 1
ATOM 1569 O O . LYS B 1 62 ? 8.539 -6.133 5.551 1 92.06 62 LYS B O 1
ATOM 1574 N N . THR B 1 63 ? 10.492 -6.879 4.551 1 93.81 63 THR B N 1
ATOM 1575 C CA . THR B 1 63 ? 10.891 -5.516 4.23 1 93.81 63 THR B CA 1
ATOM 1576 C C . THR B 1 63 ? 10.797 -5.262 2.727 1 93.81 63 THR B C 1
ATOM 1578 O O . THR B 1 63 ? 11.133 -4.172 2.254 1 93.81 63 THR B O 1
ATOM 1581 N N . GLN B 1 64 ? 10.305 -6.254 2.037 1 94.88 64 GLN B N 1
ATOM 1582 C CA . GLN B 1 64 ? 10.312 -6.137 0.582 1 94.88 64 GLN B CA 1
ATOM 1583 C C . GLN B 1 64 ? 8.906 -5.914 0.038 1 94.88 64 GLN B C 1
ATOM 1585 O O . GLN B 1 64 ? 8 -6.711 0.294 1 94.88 64 GLN B O 1
ATOM 1590 N N . SER B 1 65 ? 8.75 -4.828 -0.683 1 95.88 65 SER B N 1
ATOM 1591 C CA . SER B 1 65 ? 7.504 -4.566 -1.393 1 95.88 65 SER B CA 1
ATOM 1592 C C . SER B 1 65 ? 7.57 -5.062 -2.834 1 95.88 65 SER B C 1
ATOM 1594 O O . SER B 1 65 ? 8.578 -4.875 -3.514 1 95.88 65 SER B O 1
ATOM 1596 N N . SER B 1 66 ? 6.492 -5.691 -3.291 1 96.69 66 SER B N 1
ATOM 1597 C CA . SER B 1 66 ? 6.414 -6.203 -4.656 1 96.69 66 SER B CA 1
ATOM 1598 C C . SER B 1 66 ? 5.066 -5.887 -5.289 1 96.69 66 SER B C 1
ATOM 1600 O O . SER B 1 66 ? 4.023 -6.047 -4.652 1 96.69 66 SER B O 1
ATOM 1602 N N . CYS B 1 67 ? 5.137 -5.398 -6.488 1 96.62 67 CYS B N 1
ATOM 1603 C CA . CYS B 1 67 ? 3.936 -5.312 -7.309 1 96.62 67 CYS B CA 1
ATOM 1604 C C . CYS B 1 67 ? 3.49 -6.695 -7.77 1 96.62 67 CYS B C 1
ATOM 1606 O O . CYS B 1 67 ? 4.309 -7.5 -8.219 1 96.62 67 CYS B O 1
ATOM 1608 N N . ILE B 1 68 ? 2.172 -7.004 -7.629 1 97.44 68 ILE B N 1
ATOM 1609 C CA . ILE B 1 68 ? 1.668 -8.305 -8.062 1 97.44 68 ILE B CA 1
ATOM 1610 C C . ILE B 1 68 ? 0.946 -8.156 -9.398 1 97.44 68 ILE B C 1
ATOM 1612 O O . ILE B 1 68 ? 1.261 -8.859 -10.359 1 97.44 68 ILE B O 1
ATOM 1616 N N . SER B 1 69 ? 0.002 -7.219 -9.461 1 96.44 69 SER B N 1
ATOM 1617 C CA . SER B 1 69 ? -0.813 -7.098 -10.664 1 96.44 69 SER B CA 1
ATOM 1618 C C . SER B 1 69 ? -1.54 -5.758 -10.711 1 96.44 69 SER B C 1
ATOM 1620 O O . SER B 1 69 ? -1.647 -5.07 -9.688 1 96.44 69 SER B O 1
ATOM 1622 N N . SER B 1 70 ? -1.956 -5.41 -11.875 1 95.12 70 SER B N 1
ATOM 1623 C CA . SER B 1 70 ? -2.854 -4.285 -12.133 1 95.12 70 SER B CA 1
ATOM 1624 C C . SER B 1 70 ? -4.047 -4.715 -12.977 1 95.12 70 SER B C 1
ATOM 1626 O O . SER B 1 70 ? -3.922 -5.586 -13.836 1 95.12 70 SER B O 1
ATOM 1628 N N . LEU B 1 71 ? -5.137 -4.156 -12.602 1 92.88 71 LEU B N 1
ATOM 1629 C CA . LEU B 1 71 ? -6.375 -4.434 -13.32 1 92.88 71 LEU B CA 1
ATOM 1630 C C . LEU B 1 71 ? -6.941 -3.16 -13.938 1 92.88 71 LEU B C 1
ATOM 1632 O O . LEU B 1 71 ? -7.176 -2.176 -13.234 1 92.88 71 LEU B O 1
ATOM 1636 N N . TYR B 1 72 ? -7.113 -3.264 -15.227 1 85.5 72 TYR B N 1
ATOM 1637 C CA . TYR B 1 72 ? -7.668 -2.109 -15.93 1 85.5 72 TYR B CA 1
ATOM 1638 C C . TYR B 1 72 ? -9.172 -2.268 -16.141 1 85.5 72 TYR B C 1
ATOM 1640 O O . TYR B 1 72 ? -9.68 -3.391 -16.203 1 85.5 72 TYR B O 1
ATOM 1648 N N . ASP B 1 73 ? -10.047 -1.217 -15.758 1 69.69 73 ASP B N 1
ATOM 1649 C CA . ASP B 1 73 ? -11.5 -1.099 -15.695 1 69.69 73 ASP B CA 1
ATOM 1650 C C . ASP B 1 73 ? -12.164 -1.91 -16.812 1 69.69 73 ASP B C 1
ATOM 1652 O O . ASP B 1 73 ? -12.992 -2.785 -16.531 1 69.69 73 ASP B O 1
ATOM 1656 N N . SER B 1 74 ? -12.016 -1.599 -18.031 1 60.56 74 SER B N 1
ATOM 1657 C CA . SER B 1 74 ? -12.961 -1.98 -19.062 1 60.56 74 SER B CA 1
ATOM 1658 C C . SER B 1 74 ? -12.688 -3.391 -19.578 1 60.56 74 SER B C 1
ATOM 1660 O O . SER B 1 74 ? -13.57 -4.031 -20.156 1 60.56 74 SER B O 1
ATOM 1662 N N . GLU B 1 75 ? -11.672 -3.941 -19.156 1 61.94 75 GLU B N 1
ATOM 1663 C CA . GLU B 1 75 ? -11.359 -5.105 -19.969 1 61.94 75 GLU B CA 1
ATOM 1664 C C . GLU B 1 75 ? -11.062 -6.328 -19.109 1 61.94 75 GLU B C 1
ATOM 1666 O O . GLU B 1 75 ? -10.766 -7.406 -19.641 1 61.94 75 GLU B O 1
ATOM 1671 N N . ASN B 1 76 ? -11.43 -6.227 -17.859 1 69.44 76 ASN B N 1
ATOM 1672 C CA . ASN B 1 76 ? -10.992 -7.336 -17.031 1 69.44 76 ASN B CA 1
ATOM 1673 C C . ASN B 1 76 ? -9.602 -7.82 -17.422 1 69.44 76 ASN B C 1
ATOM 1675 O O . ASN B 1 76 ? -9.336 -9.023 -17.422 1 69.44 76 ASN B O 1
ATOM 1679 N N . ASN B 1 77 ? -8.867 -6.855 -18 1 85.62 77 ASN B N 1
ATOM 1680 C CA . ASN B 1 77 ? -7.492 -7.164 -18.375 1 85.62 77 ASN B CA 1
ATOM 1681 C C . ASN B 1 77 ? -6.539 -7.055 -17.203 1 85.62 77 ASN B C 1
ATOM 1683 O O . ASN B 1 77 ? -6.398 -5.984 -16.609 1 85.62 77 ASN B O 1
ATOM 1687 N N . VAL B 1 78 ? -6.012 -8.172 -16.875 1 91.88 78 VAL B N 1
ATOM 1688 C CA . VAL B 1 78 ? -5.074 -8.227 -15.766 1 91.88 78 VAL B CA 1
ATOM 1689 C C . VAL B 1 78 ? -3.641 -8.203 -16.281 1 91.88 78 VAL B C 1
ATOM 1691 O O . VAL B 1 78 ? -3.291 -8.961 -17.188 1 91.88 78 VAL B O 1
ATOM 1694 N N . LEU B 1 79 ? -2.863 -7.254 -15.859 1 93.44 79 LEU B N 1
ATOM 1695 C CA . LEU B 1 79 ? -1.429 -7.211 -16.109 1 93.44 79 LEU B CA 1
ATOM 1696 C C . LEU B 1 79 ? -0.641 -7.625 -14.875 1 93.44 79 LEU B C 1
ATOM 1698 O O . LEU B 1 79 ? -0.685 -6.941 -13.852 1 93.44 79 LEU B O 1
ATOM 1702 N N . PHE B 1 80 ? 0.039 -8.711 -14.953 1 95 80 PHE B N 1
ATOM 1703 C CA . PHE B 1 80 ? 0.855 -9.164 -13.836 1 95 80 PHE B CA 1
ATOM 1704 C C . PHE B 1 80 ? 2.236 -8.523 -13.875 1 95 80 PHE B C 1
ATOM 1706 O O . PHE B 1 80 ? 2.791 -8.305 -14.961 1 95 80 PHE B O 1
ATOM 1713 N N . CYS B 1 81 ? 2.703 -8.219 -12.75 1 95.31 81 CYS B N 1
ATOM 1714 C CA . CYS B 1 81 ? 4.074 -7.738 -12.633 1 95.31 81 CYS B CA 1
ATOM 1715 C C . CYS B 1 81 ? 5.07 -8.875 -12.828 1 95.31 81 CYS B C 1
ATOM 1717 O O . CYS B 1 81 ? 4.715 -10.047 -12.688 1 95.31 81 CYS B O 1
ATOM 1719 N N . ASP B 1 82 ? 6.277 -8.453 -13.109 1 90.12 82 ASP B N 1
ATOM 1720 C CA . ASP B 1 82 ? 7.328 -9.453 -13.297 1 90.12 82 ASP B CA 1
ATOM 1721 C C . ASP B 1 82 ? 7.449 -10.359 -12.07 1 90.12 82 ASP B C 1
ATOM 1723 O O . ASP B 1 82 ? 7.465 -9.875 -10.938 1 90.12 82 ASP B O 1
ATOM 1727 N N . GLY B 1 83 ? 7.5 -11.617 -12.289 1 90.12 83 GLY B N 1
ATOM 1728 C CA . GLY B 1 83 ? 7.668 -12.578 -11.211 1 90.12 83 GLY B CA 1
ATOM 1729 C C . GLY B 1 83 ? 6.355 -13.148 -10.711 1 90.12 83 GLY B C 1
ATOM 1730 O O . GLY B 1 83 ? 6.34 -14.125 -9.961 1 90.12 83 GLY B O 1
ATOM 1731 N N . PHE B 1 84 ? 5.289 -12.523 -11.234 1 94.38 84 PHE B N 1
ATOM 1732 C CA . PHE B 1 84 ? 3.996 -12.969 -10.727 1 94.38 84 PHE B CA 1
ATOM 1733 C C . PHE B 1 84 ? 3.131 -13.508 -11.859 1 94.38 84 PHE B C 1
ATOM 1735 O O . PHE B 1 84 ? 1.946 -13.789 -11.664 1 94.38 84 PHE B O 1
ATOM 1742 N N . GLU B 1 85 ? 3.789 -13.586 -12.992 1 88.44 85 GLU B N 1
ATOM 1743 C CA . GLU B 1 85 ? 3.109 -14.141 -14.156 1 88.44 85 GLU B CA 1
ATOM 1744 C C . GLU B 1 85 ? 3.213 -15.664 -14.188 1 88.44 85 GLU B C 1
ATOM 1746 O O . GLU B 1 85 ? 3.963 -16.234 -14.984 1 88.44 85 GLU B O 1
ATOM 1751 N N . ASN B 1 86 ? 2.52 -16.297 -13.352 1 88.31 86 ASN B N 1
ATOM 1752 C CA . ASN B 1 86 ? 2.533 -17.75 -13.25 1 88.31 86 ASN B CA 1
ATOM 1753 C C . ASN B 1 86 ? 1.209 -18.281 -12.719 1 88.31 86 ASN B C 1
ATOM 1755 O O . ASN B 1 86 ? 0.252 -17.531 -12.539 1 88.31 86 ASN B O 1
ATOM 1759 N N . ASP B 1 87 ? 1.177 -19.641 -12.539 1 92.88 87 ASP B N 1
ATOM 1760 C CA . ASP B 1 87 ? -0.081 -20.281 -12.172 1 92.88 87 ASP B CA 1
ATOM 1761 C C . ASP B 1 87 ? -0.368 -20.141 -10.68 1 92.88 87 ASP B C 1
ATOM 1763 O O . ASP B 1 87 ? -1.435 -20.531 -10.211 1 92.88 87 ASP B O 1
ATOM 1767 N N . LYS B 1 88 ? 0.511 -19.578 -10.023 1 97 88 LYS B N 1
ATOM 1768 C CA . LYS B 1 88 ? 0.326 -19.469 -8.578 1 97 88 LYS B CA 1
ATOM 1769 C C . LYS B 1 88 ? -0.656 -18.344 -8.242 1 97 88 LYS B C 1
ATOM 1771 O O . LYS B 1 88 ? -1.387 -18.422 -7.25 1 97 88 LYS B O 1
ATOM 1776 N N . TYR B 1 89 ? -0.615 -17.312 -9.109 1 97.88 89 TYR B N 1
ATOM 1777 C CA . TYR B 1 89 ? -1.453 -16.156 -8.82 1 97.88 89 TYR B CA 1
ATOM 1778 C C . TYR B 1 89 ? -2.539 -15.984 -9.875 1 97.88 89 TYR B C 1
ATOM 1780 O O . TYR B 1 89 ? -2.27 -16.078 -11.07 1 97.88 89 TYR B O 1
ATOM 1788 N N . GLU B 1 90 ? -3.762 -15.711 -9.375 1 96.06 90 GLU B N 1
ATOM 1789 C CA . GLU B 1 90 ? -4.906 -15.43 -10.234 1 96.06 90 GLU B CA 1
ATOM 1790 C C . GLU B 1 90 ? -5.695 -14.227 -9.727 1 96.06 90 GLU B C 1
ATOM 1792 O O . GLU B 1 90 ? -5.934 -14.094 -8.523 1 96.06 90 GLU B O 1
ATOM 1797 N N . VAL B 1 91 ? -6.043 -13.375 -10.695 1 95.5 91 VAL B N 1
ATOM 1798 C CA . VAL B 1 91 ? -6.895 -12.242 -10.352 1 95.5 91 VAL B CA 1
ATOM 1799 C C . VAL B 1 91 ? -8.219 -12.344 -11.094 1 95.5 91 VAL B C 1
ATOM 1801 O O . VAL B 1 91 ? -8.242 -12.609 -12.305 1 95.5 91 VAL B O 1
ATOM 1804 N N . LYS B 1 92 ? -9.227 -12.219 -10.359 1 91.56 92 LYS B N 1
ATOM 1805 C CA . LYS B 1 92 ? -10.57 -12.133 -10.922 1 91.56 92 LYS B CA 1
ATOM 1806 C C . LYS B 1 92 ? -11.344 -10.977 -10.312 1 91.56 92 LYS B C 1
ATOM 1808 O O . LYS B 1 92 ? -11.031 -10.516 -9.211 1 91.56 92 LYS B O 1
ATOM 1813 N N . THR B 1 93 ? -12.242 -10.422 -11.086 1 88.88 93 THR B N 1
ATOM 1814 C CA . THR B 1 93 ? -13.047 -9.328 -10.562 1 88.88 93 THR B CA 1
ATOM 1815 C C . THR B 1 93 ? -14.516 -9.516 -10.938 1 88.88 93 THR B C 1
ATOM 1817 O O . THR B 1 93 ? -14.828 -10.055 -12 1 88.88 93 THR B O 1
ATOM 1820 N N . ASN B 1 94 ? -15.234 -9.141 -10.031 1 85.94 94 ASN B N 1
ATOM 1821 C CA . ASN B 1 94 ? -16.609 -8.773 -10.375 1 85.94 94 ASN B CA 1
ATOM 1822 C C . ASN B 1 94 ? -16.875 -7.297 -10.094 1 85.94 94 ASN B C 1
ATOM 1824 O O . ASN B 1 94 ? -15.961 -6.551 -9.734 1 85.94 94 ASN B O 1
ATOM 1828 N N . ILE B 1 95 ? -17.984 -6.797 -10.266 1 78.19 95 ILE B N 1
ATOM 1829 C CA . ILE B 1 95 ? -18.219 -5.363 -10.164 1 78.19 95 ILE B CA 1
ATOM 1830 C C . ILE B 1 95 ? -17.922 -4.891 -8.742 1 78.19 95 ILE B C 1
ATOM 1832 O O . ILE B 1 95 ? -17.297 -3.838 -8.555 1 78.19 95 ILE B O 1
ATOM 1836 N N . SER B 1 96 ? -18.109 -5.684 -7.73 1 86.75 96 SER B N 1
ATOM 1837 C CA . SER B 1 96 ? -18.031 -5.219 -6.348 1 86.75 96 SER B CA 1
ATOM 1838 C C . SER B 1 96 ? -16.75 -5.68 -5.672 1 86.75 96 SER B C 1
ATOM 1840 O O . SER B 1 96 ? -16.359 -5.145 -4.633 1 86.75 96 SER B O 1
ATOM 1842 N N . THR B 1 97 ? -16.109 -6.711 -6.273 1 91.25 97 THR B N 1
ATOM 1843 C CA . THR B 1 97 ? -15 -7.309 -5.535 1 91.25 97 THR B CA 1
ATOM 1844 C C . THR B 1 97 ? -13.859 -7.676 -6.48 1 91.25 97 THR B C 1
ATOM 1846 O O . THR B 1 97 ? -14.094 -8.188 -7.578 1 91.25 97 THR B O 1
ATOM 1849 N N . ILE B 1 98 ? -12.648 -7.418 -6.098 1 93.38 98 ILE B N 1
ATOM 1850 C CA . ILE B 1 98 ? -11.445 -7.883 -6.777 1 93.38 98 ILE B CA 1
ATOM 1851 C C . ILE B 1 98 ? -10.789 -8.992 -5.965 1 93.38 98 ILE B C 1
ATOM 1853 O O . ILE B 1 98 ? -10.508 -8.812 -4.777 1 93.38 98 ILE B O 1
ATOM 1857 N N . PHE B 1 99 ? -10.523 -10.141 -6.621 1 95.19 99 PHE B N 1
ATOM 1858 C CA . PHE B 1 99 ? -9.984 -11.305 -5.934 1 95.19 99 PHE B CA 1
ATOM 1859 C C . PHE B 1 99 ? -8.531 -11.555 -6.344 1 95.19 99 PHE B C 1
ATOM 1861 O O . PHE B 1 99 ? -8.188 -11.445 -7.523 1 95.19 99 PHE B O 1
ATOM 1868 N N . LEU B 1 100 ? -7.746 -11.844 -5.402 1 97.81 100 LEU B N 1
ATOM 1869 C CA . LEU B 1 100 ? -6.438 -12.445 -5.637 1 97.81 100 LEU B CA 1
ATOM 1870 C C . LEU B 1 100 ? -6.379 -13.859 -5.066 1 97.81 100 LEU B C 1
ATOM 1872 O O . LEU B 1 100 ? -6.484 -14.047 -3.854 1 97.81 100 LEU B O 1
ATOM 1876 N N . THR B 1 101 ? -6.281 -14.797 -5.934 1 98.38 101 THR B N 1
ATOM 1877 C CA . THR B 1 101 ? -6.113 -16.172 -5.496 1 98.38 101 THR B CA 1
ATOM 1878 C C . THR B 1 101 ? -4.641 -16.578 -5.523 1 98.38 101 THR B C 1
ATOM 1880 O O . THR B 1 101 ? -3.941 -16.328 -6.512 1 98.38 101 THR B O 1
ATOM 1883 N N . ILE B 1 102 ? -4.129 -17.125 -4.492 1 98.62 102 ILE B N 1
ATOM 1884 C CA . ILE B 1 102 ? -2.799 -17.719 -4.406 1 98.62 102 ILE B CA 1
ATOM 1885 C C . ILE B 1 102 ? -2.922 -19.234 -4.258 1 98.62 102 ILE B C 1
ATOM 1887 O O . ILE B 1 102 ? -3.424 -19.734 -3.242 1 98.62 102 ILE B O 1
ATOM 1891 N N . ASN B 1 103 ? -2.469 -19.875 -5.266 1 98.62 103 ASN B N 1
ATOM 1892 C CA . ASN B 1 103 ? -2.611 -21.328 -5.301 1 98.62 103 ASN B CA 1
ATOM 1893 C C . ASN B 1 103 ? -1.485 -22.016 -4.543 1 98.62 103 ASN B C 1
ATOM 1895 O O . ASN B 1 103 ? -0.318 -21.641 -4.672 1 98.62 103 ASN B O 1
ATOM 1899 N N . LYS B 1 104 ? -1.819 -23.031 -3.727 1 98.06 104 LYS B N 1
ATOM 1900 C CA . LYS B 1 104 ? -0.869 -23.875 -3.012 1 98.06 104 LYS B CA 1
ATOM 1901 C C . LYS B 1 104 ? 0.16 -23.031 -2.26 1 98.06 104 LYS B C 1
ATOM 1903 O O . LYS B 1 104 ? 1.364 -23.156 -2.488 1 98.06 104 LYS B O 1
ATOM 1908 N N . VAL B 1 105 ? -0.298 -22.328 -1.302 1 98.12 105 VAL B N 1
ATOM 1909 C CA . VAL B 1 105 ? 0.524 -21.344 -0.598 1 98.12 105 VAL B CA 1
ATOM 1910 C C . VAL B 1 105 ? 1.63 -22.062 0.175 1 98.12 105 VAL B C 1
ATOM 1912 O O . VAL B 1 105 ? 1.467 -23.219 0.583 1 98.12 105 VAL B O 1
ATOM 1915 N N . ASP B 1 106 ? 2.748 -21.328 0.324 1 96.81 106 ASP B N 1
ATOM 1916 C CA . ASP B 1 106 ? 3.848 -21.719 1.205 1 96.81 106 ASP B CA 1
ATOM 1917 C C . ASP B 1 106 ? 4.133 -20.625 2.236 1 96.81 106 ASP B C 1
ATOM 1919 O O . ASP B 1 106 ? 3.613 -19.516 2.131 1 96.81 106 ASP B O 1
ATOM 1923 N N . VAL B 1 107 ? 4.898 -20.938 3.207 1 96.88 107 VAL B N 1
ATOM 1924 C CA . VAL B 1 107 ? 5.207 -20.031 4.305 1 96.88 107 VAL B CA 1
ATOM 1925 C C . VAL B 1 107 ? 5.754 -18.719 3.75 1 96.88 107 VAL B C 1
ATOM 1927 O O . VAL B 1 107 ? 5.484 -17.641 4.297 1 96.88 107 VAL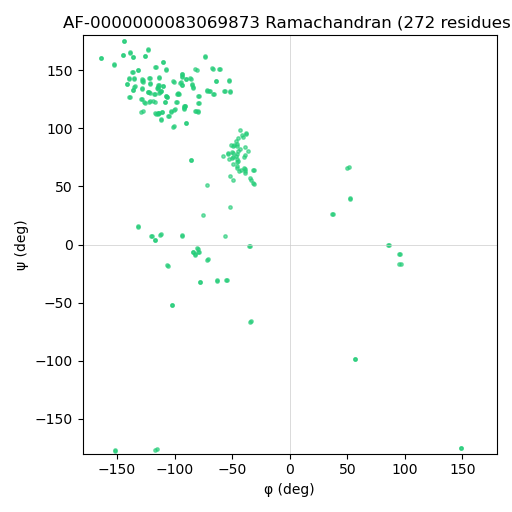 B O 1
ATOM 1930 N N . SER B 1 108 ? 6.422 -18.812 2.611 1 95.62 108 SER B N 1
ATOM 1931 C CA . SER B 1 108 ? 7.023 -17.609 2.029 1 95.62 108 SER B CA 1
ATOM 1932 C C . SER B 1 108 ? 5.957 -16.672 1.474 1 95.62 108 SER B C 1
ATOM 1934 O O . SER B 1 108 ? 6.242 -15.516 1.164 1 95.62 108 SER B O 1
ATOM 1936 N N . ASP B 1 109 ? 4.734 -17.156 1.352 1 97.62 109 ASP B N 1
ATOM 1937 C CA . ASP B 1 109 ? 3.65 -16.328 0.833 1 97.62 109 ASP B CA 1
ATOM 1938 C C . ASP B 1 109 ? 3.061 -15.438 1.93 1 97.62 109 ASP B C 1
ATOM 1940 O O . ASP B 1 109 ? 2.24 -14.562 1.653 1 97.62 109 ASP B O 1
ATOM 1944 N N . SER B 1 110 ? 3.467 -15.664 3.189 1 98.06 110 SER B N 1
ATOM 1945 C CA . SER B 1 110 ? 2.996 -14.805 4.273 1 98.06 110 SER B CA 1
ATOM 1946 C C . SER B 1 110 ? 3.418 -13.359 4.055 1 98.06 110 SER B C 1
ATOM 1948 O O . SER B 1 110 ? 4.438 -13.094 3.412 1 98.06 110 SER B O 1
ATOM 1950 N N . GLY B 1 111 ? 2.582 -12.5 4.594 1 97.75 111 GLY B N 1
ATOM 1951 C CA . GLY B 1 111 ? 2.902 -11.086 4.512 1 97.75 111 GLY B CA 1
ATOM 1952 C C . GLY B 1 111 ? 1.675 -10.195 4.441 1 97.75 111 GLY B C 1
ATOM 1953 O O . GLY B 1 111 ? 0.546 -10.68 4.559 1 97.75 111 GLY B O 1
ATOM 1954 N N . LEU B 1 112 ? 1.931 -8.93 4.27 1 98.12 112 LEU B N 1
ATOM 1955 C CA . LEU B 1 112 ? 0.864 -7.949 4.102 1 98.12 112 LEU B CA 1
ATOM 1956 C C . LEU B 1 112 ? 0.535 -7.75 2.627 1 98.12 112 LEU B C 1
ATOM 1958 O O . LEU B 1 112 ? 1.412 -7.406 1.832 1 98.12 112 LEU B O 1
ATOM 1962 N N . TYR B 1 113 ? -0.679 -8.047 2.311 1 98.5 113 TYR B N 1
ATOM 1963 C CA . TYR B 1 113 ? -1.16 -7.797 0.955 1 98.5 113 TYR B CA 1
ATOM 1964 C C . TYR B 1 113 ? -2.01 -6.535 0.899 1 98.5 113 TYR B C 1
ATOM 1966 O O . TYR B 1 113 ? -2.805 -6.273 1.805 1 98.5 113 TYR B O 1
ATOM 1974 N N . PHE B 1 114 ? -1.84 -5.766 -0.193 1 98 114 PHE B N 1
ATOM 1975 C CA . PHE B 1 114 ? -2.58 -4.523 -0.386 1 98 114 PHE B CA 1
ATOM 1976 C C . PHE B 1 114 ? -3.375 -4.562 -1.686 1 98 114 PHE B C 1
ATOM 1978 O O . PHE B 1 114 ? -2.865 -5.008 -2.717 1 98 114 PHE B O 1
ATOM 1985 N N . CYS B 1 115 ? -4.527 -4.215 -1.524 1 96.62 115 CYS B N 1
ATOM 1986 C CA . CYS B 1 115 ? -5.359 -3.898 -2.68 1 96.62 115 CYS B CA 1
ATOM 1987 C C . CYS B 1 115 ? -5.598 -2.396 -2.785 1 96.62 115 CYS B C 1
ATOM 1989 O O . CYS B 1 115 ? -5.906 -1.741 -1.789 1 96.62 115 CYS B O 1
ATOM 1991 N N . GLY B 1 116 ? -5.324 -1.811 -3.943 1 95.69 116 GLY B N 1
ATOM 1992 C CA . GLY B 1 116 ? -5.625 -0.409 -4.191 1 95.69 116 GLY B CA 1
ATOM 1993 C C . GLY B 1 116 ? -6.672 -0.206 -5.27 1 95.69 116 GLY B C 1
ATOM 1994 O O . GLY B 1 116 ? -6.637 -0.873 -6.309 1 95.69 116 GLY B O 1
ATOM 1995 N N . ILE B 1 117 ? -7.59 0.672 -4.941 1 93.44 117 ILE B N 1
ATOM 1996 C CA . ILE B 1 117 ? -8.656 0.995 -5.887 1 93.44 117 ILE B CA 1
ATOM 1997 C C . ILE B 1 117 ? -8.664 2.496 -6.16 1 93.44 117 ILE B C 1
ATOM 1999 O O . ILE B 1 117 ? -8.555 3.305 -5.234 1 93.44 117 ILE B O 1
ATOM 2003 N N . HIS B 1 118 ? -8.703 2.818 -7.457 1 92.12 118 HIS B N 1
ATOM 2004 C CA . HIS B 1 118 ? -8.797 4.227 -7.82 1 92.12 118 HIS B CA 1
ATOM 2005 C C . HIS B 1 118 ? -10.234 4.73 -7.699 1 92.12 118 HIS B C 1
ATOM 2007 O O . HIS B 1 118 ? -11.109 4.301 -8.453 1 92.12 118 HIS B O 1
ATOM 2013 N N . VAL B 1 119 ? -10.43 5.66 -6.75 1 89 119 VAL B N 1
ATOM 2014 C CA . VAL B 1 119 ? -11.758 6.203 -6.504 1 89 119 VAL B CA 1
ATOM 2015 C C . VAL B 1 119 ? -11.672 7.707 -6.254 1 89 119 VAL B C 1
ATOM 2017 O O . VAL B 1 119 ? -10.883 8.156 -5.414 1 89 119 VAL B O 1
ATOM 2020 N N . ALA B 1 120 ? -12.484 8.469 -7.023 1 88.06 120 ALA B N 1
ATOM 2021 C CA . ALA B 1 120 ? -12.594 9.906 -6.816 1 88.06 120 ALA B CA 1
ATOM 2022 C C . ALA B 1 120 ? -11.211 10.562 -6.801 1 88.06 120 ALA B C 1
ATOM 2024 O O . ALA B 1 120 ? -10.914 11.383 -5.93 1 88.06 120 ALA B O 1
ATOM 2025 N N . GLY B 1 121 ? -10.375 10.117 -7.652 1 89.12 121 GLY B N 1
ATOM 2026 C CA . GLY B 1 121 ? -9.07 10.742 -7.828 1 89.12 121 GLY B CA 1
ATOM 2027 C C . GLY B 1 121 ? -8.023 10.227 -6.863 1 89.12 121 GLY B C 1
ATOM 2028 O O . GLY B 1 121 ? -6.863 10.641 -6.918 1 89.12 121 GLY B O 1
ATOM 2029 N N . HIS B 1 122 ? -8.43 9.25 -5.945 1 93.38 122 HIS B N 1
ATOM 2030 C CA . HIS B 1 122 ? -7.512 8.711 -4.949 1 93.38 122 HIS B CA 1
ATOM 2031 C C . HIS B 1 122 ? -7.273 7.219 -5.168 1 93.38 122 HIS B C 1
ATOM 2033 O O . HIS B 1 122 ? -8.094 6.535 -5.781 1 93.38 122 HIS B O 1
ATOM 2039 N N . ALA B 1 123 ? -6.148 6.801 -4.742 1 93.75 123 ALA B N 1
ATOM 2040 C CA . ALA B 1 123 ? -5.949 5.371 -4.52 1 93.75 123 ALA B CA 1
ATOM 2041 C C . ALA B 1 123 ? -6.293 4.988 -3.086 1 93.75 123 ALA B C 1
ATOM 2043 O O . ALA B 1 123 ? -5.652 5.453 -2.141 1 93.75 123 ALA B O 1
ATOM 2044 N N . ILE B 1 124 ? -7.285 4.152 -2.912 1 94.88 124 ILE B N 1
ATOM 2045 C CA . ILE B 1 124 ? -7.676 3.693 -1.585 1 94.88 124 ILE B CA 1
ATOM 2046 C C . ILE B 1 124 ? -7.109 2.297 -1.337 1 94.88 124 ILE B C 1
ATOM 2048 O O . ILE B 1 124 ? -7.469 1.342 -2.029 1 94.88 124 ILE B O 1
ATOM 2052 N N . LEU B 1 125 ? -6.223 2.229 -0.345 1 96.12 125 LEU B N 1
ATOM 2053 C CA . LEU B 1 125 ? -5.566 0.964 -0.043 1 96.12 125 LEU B CA 1
ATOM 2054 C C . LEU B 1 125 ? -6.301 0.218 1.064 1 96.12 125 LEU B C 1
ATOM 2056 O O . LEU B 1 125 ? -6.762 0.829 2.031 1 96.12 125 LEU B O 1
ATOM 2060 N N . THR B 1 126 ? -6.422 -0.975 0.965 1 95.31 126 THR B N 1
ATOM 2061 C CA . THR B 1 126 ? -6.812 -1.902 2.021 1 95.31 126 THR B CA 1
ATOM 2062 C C . THR B 1 126 ? -5.738 -2.971 2.223 1 95.31 126 THR B C 1
ATOM 2064 O O . THR B 1 126 ? -5.113 -3.418 1.261 1 95.31 126 THR B O 1
ATOM 2067 N N . ALA B 1 127 ? -5.527 -3.361 3.471 1 97.19 127 ALA B N 1
ATOM 2068 C CA . ALA B 1 127 ? -4.469 -4.316 3.789 1 97.19 127 ALA B CA 1
ATOM 2069 C C . ALA B 1 127 ? -5.055 -5.633 4.293 1 97.19 127 ALA B C 1
ATOM 2071 O O . ALA B 1 127 ? -6.086 -5.645 4.965 1 97.19 127 ALA B O 1
ATOM 2072 N N . ILE B 1 128 ? -4.484 -6.711 3.977 1 98.25 128 ILE B N 1
ATOM 2073 C CA . ILE B 1 128 ? -4.785 -8.055 4.457 1 98.25 128 ILE B CA 1
ATOM 2074 C C . ILE B 1 128 ? -3.51 -8.727 4.953 1 98.25 128 ILE B C 1
ATOM 2076 O O . ILE B 1 128 ? -2.512 -8.789 4.23 1 98.25 128 ILE B O 1
ATOM 2080 N N . ASP B 1 129 ? -3.482 -9.188 6.133 1 98.06 129 ASP B N 1
ATOM 2081 C CA . ASP B 1 129 ? -2.369 -9.953 6.688 1 98.06 129 ASP B CA 1
ATOM 2082 C C . ASP B 1 129 ? -2.553 -11.445 6.449 1 98.06 129 ASP B C 1
ATOM 2084 O O . ASP B 1 129 ? -3.404 -12.086 7.074 1 98.06 129 ASP B O 1
ATOM 2088 N N . LEU B 1 130 ? -1.831 -11.984 5.523 1 98.69 130 LEU B N 1
ATOM 2089 C CA . LEU B 1 130 ? -1.879 -13.414 5.246 1 98.69 130 LEU B CA 1
ATOM 2090 C C . LEU B 1 130 ? -0.834 -14.164 6.066 1 98.69 130 LEU B C 1
ATOM 2092 O O . LEU B 1 130 ? 0.366 -13.914 5.926 1 98.69 130 LEU B O 1
ATOM 2096 N N . ILE B 1 131 ? -1.19 -15.055 6.898 1 98.12 131 ILE B N 1
ATOM 2097 C CA . ILE B 1 131 ? -0.314 -15.875 7.73 1 98.12 131 ILE B CA 1
ATOM 2098 C C . ILE B 1 131 ? -0.419 -17.344 7.301 1 98.12 131 ILE B C 1
ATOM 2100 O O . ILE B 1 131 ? -1.479 -17.953 7.434 1 98.12 131 ILE B O 1
ATOM 2104 N N . VAL B 1 132 ? 0.686 -17.844 6.754 1 98.06 132 VAL B N 1
ATOM 2105 C CA . VAL B 1 132 ? 0.76 -19.25 6.391 1 98.06 132 VAL B CA 1
ATOM 2106 C C . VAL B 1 132 ? 1.551 -20.016 7.449 1 98.06 132 VAL B C 1
ATOM 2108 O O . VAL B 1 132 ? 2.758 -19.812 7.598 1 98.06 132 VAL B O 1
ATOM 2111 N N . GLU B 1 133 ? 1.122 -20.719 8.367 1 91.12 133 GLU B N 1
ATOM 2112 C CA . GLU B 1 133 ? 1.825 -21.438 9.422 1 91.12 133 GLU B CA 1
ATOM 2113 C C . GLU B 1 133 ? 1.401 -22.906 9.461 1 91.12 133 GLU B C 1
ATOM 2115 O O . GLU B 1 133 ? 0.208 -23.219 9.438 1 91.12 133 GLU B O 1
ATOM 2120 N N . GLY B 1 134 ? 2.434 -23.75 9.141 1 76.38 134 GLY B N 1
ATOM 2121 C CA . GLY B 1 134 ? 2.219 -25.172 9.25 1 76.38 134 GLY B CA 1
ATOM 2122 C C . GLY B 1 134 ? 1.962 -25.625 10.68 1 76.38 134 GLY B C 1
ATOM 2123 O O . GLY B 1 134 ? 2.262 -24.906 11.625 1 76.38 134 GLY B O 1
ATOM 2124 N N . LYS B 1 135 ? 1.104 -26.516 10.914 1 63.34 135 LYS B N 1
ATOM 2125 C CA . LYS B 1 135 ? 0.928 -27.172 12.203 1 63.34 135 LYS B CA 1
ATOM 2126 C C . LYS B 1 135 ? 2.246 -27.766 12.703 1 63.34 135 LYS B C 1
ATOM 2128 O O . LYS B 1 135 ? 2.918 -28.5 11.977 1 63.34 135 LYS B O 1
ATOM 2133 N N . ASP B 1 136 ? 3.199 -27.016 13.25 1 53.91 136 ASP B N 1
ATOM 2134 C CA . ASP B 1 136 ? 4.207 -27.828 13.922 1 53.91 136 ASP B CA 1
ATOM 2135 C C . ASP B 1 136 ? 3.568 -29.016 14.617 1 53.91 136 ASP B C 1
ATOM 2137 O O . ASP B 1 136 ? 2.568 -28.875 15.328 1 53.91 136 ASP B O 1
ATOM 2141 N N . LEU B 1 137 ? 3.568 -30.141 13.961 1 45.38 137 LEU B N 1
ATOM 2142 C CA . LEU B 1 137 ? 3.367 -31.375 14.711 1 45.38 137 LEU B CA 1
ATOM 2143 C C . LEU B 1 137 ? 4.102 -31.328 16.047 1 45.38 137 LEU B C 1
ATOM 2145 O O . LEU B 1 137 ? 5.32 -31.141 16.078 1 45.38 137 LEU B O 1
ATOM 2149 N N . SER B 1 138 ? 3.662 -30.625 17.062 1 36.19 138 SER B N 1
ATOM 2150 C CA . SER B 1 138 ? 4.113 -31.234 18.312 1 36.19 138 SER B CA 1
ATOM 2151 C C . SER B 1 138 ? 3.818 -32.719 18.328 1 36.19 138 SER B C 1
ATOM 2153 O O . SER B 1 138 ? 2.805 -33.188 17.797 1 36.19 138 SER B O 1
#